Protein AF-A0A841BXX3-F1 (afdb_monomer)

Structure (mmCIF, N/CA/C/O backbone):
data_AF-A0A841BXX3-F1
#
_entry.id   AF-A0A841BXX3-F1
#
loop_
_atom_site.group_PDB
_atom_site.id
_atom_site.type_symbol
_atom_site.label_atom_id
_atom_site.label_alt_id
_atom_site.label_comp_id
_atom_site.label_asym_id
_atom_site.label_entity_id
_atom_site.label_seq_id
_atom_site.pdbx_PDB_ins_code
_atom_site.Cartn_x
_atom_site.Cartn_y
_atom_site.Cartn_z
_atom_site.occupancy
_atom_site.B_iso_or_equiv
_atom_site.auth_seq_id
_atom_site.auth_comp_id
_atom_site.auth_asym_id
_atom_site.auth_atom_id
_atom_site.pdbx_PDB_model_num
ATOM 1 N N . MET A 1 1 ? -19.697 -1.230 -2.248 1.00 66.88 1 MET A N 1
ATOM 2 C CA . MET A 1 1 ? -18.706 -0.263 -2.752 1.00 66.88 1 MET A CA 1
ATOM 3 C C . MET A 1 1 ? -19.262 1.143 -2.622 1.00 66.88 1 MET A C 1
ATOM 5 O O . MET A 1 1 ? -19.993 1.604 -3.491 1.00 66.88 1 MET A O 1
ATOM 9 N N . HIS A 1 2 ? -18.946 1.806 -1.515 1.00 84.56 2 HIS A N 1
ATOM 10 C CA . HIS A 1 2 ? -19.248 3.215 -1.287 1.00 84.56 2 HIS A CA 1
ATOM 11 C C . HIS A 1 2 ? -18.455 4.125 -2.236 1.00 84.56 2 HIS A C 1
ATOM 13 O O . HIS A 1 2 ? -17.265 3.914 -2.472 1.00 84.56 2 HIS A O 1
ATOM 19 N N . THR A 1 3 ? -19.081 5.212 -2.699 1.00 93.06 3 THR A N 1
ATOM 20 C CA . THR A 1 3 ? -18.447 6.250 -3.538 1.00 93.06 3 THR A CA 1
ATOM 21 C C . THR A 1 3 ? -17.177 6.833 -2.906 1.00 93.06 3 THR A C 1
ATOM 23 O O . THR A 1 3 ? -16.239 7.199 -3.609 1.00 93.06 3 THR A O 1
ATOM 26 N N . ILE A 1 4 ? -17.106 6.862 -1.574 1.00 93.69 4 ILE A N 1
ATOM 27 C CA . ILE A 1 4 ? -15.934 7.298 -0.805 1.00 93.69 4 ILE A CA 1
ATOM 28 C C . ILE A 1 4 ? -14.675 6.468 -1.127 1.00 93.69 4 ILE A C 1
ATOM 30 O O . ILE A 1 4 ?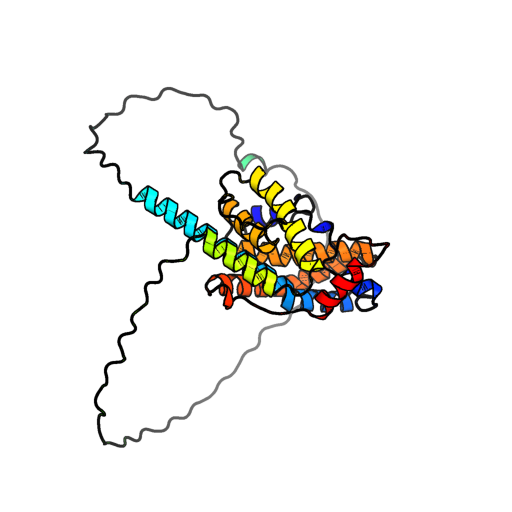 -13.595 7.041 -1.260 1.00 93.69 4 ILE A O 1
ATOM 34 N N . ALA A 1 5 ? -14.798 5.152 -1.339 1.00 93.06 5 ALA A N 1
ATOM 35 C CA . ALA A 1 5 ? -13.668 4.292 -1.713 1.00 93.06 5 ALA A CA 1
ATOM 36 C C . ALA A 1 5 ? -13.116 4.625 -3.115 1.00 93.06 5 ALA A C 1
ATOM 38 O O . ALA A 1 5 ? -11.917 4.497 -3.367 1.00 93.06 5 ALA A O 1
ATOM 39 N N . LEU A 1 6 ? -13.979 5.106 -4.020 1.00 93.69 6 LEU A N 1
ATOM 40 C CA . LEU A 1 6 ? -13.571 5.614 -5.333 1.00 93.69 6 LEU A CA 1
ATOM 41 C C . LEU A 1 6 ? -12.862 6.970 -5.201 1.00 93.69 6 LEU A C 1
ATOM 43 O O . LEU A 1 6 ? -11.814 7.166 -5.807 1.00 93.69 6 LEU A O 1
ATOM 47 N N . LEU A 1 7 ? -13.381 7.876 -4.362 1.00 93.25 7 LEU A N 1
ATOM 48 C CA . LEU A 1 7 ? -12.778 9.194 -4.120 1.00 93.25 7 LEU A CA 1
ATOM 49 C C . LEU A 1 7 ? -11.396 9.111 -3.452 1.00 93.25 7 LEU A C 1
ATOM 51 O O . LEU A 1 7 ? -10.515 9.892 -3.801 1.00 93.25 7 LEU A O 1
ATOM 55 N N . LEU A 1 8 ? -11.173 8.153 -2.545 1.00 92.81 8 LEU A N 1
ATOM 56 C CA . LEU A 1 8 ? -9.853 7.898 -1.944 1.00 92.81 8 LEU A CA 1
ATOM 57 C C . LEU A 1 8 ? -8.803 7.416 -2.963 1.00 92.81 8 LEU A C 1
ATOM 59 O O . LEU A 1 8 ? -7.607 7.603 -2.738 1.00 92.81 8 LEU A O 1
ATOM 63 N N . ASN A 1 9 ? -9.244 6.822 -4.076 1.00 91.69 9 ASN A N 1
ATOM 64 C CA . ASN A 1 9 ? -8.398 6.349 -5.175 1.00 91.69 9 ASN A CA 1
ATOM 65 C C . ASN A 1 9 ? -8.345 7.307 -6.375 1.00 91.69 9 ASN A C 1
ATOM 67 O O . ASN A 1 9 ? -7.697 7.000 -7.379 1.00 91.69 9 ASN A O 1
ATOM 71 N N . ASP A 1 10 ? -9.017 8.457 -6.301 1.00 91.12 10 ASP A N 1
ATOM 72 C CA . ASP A 1 10 ? -8.981 9.459 -7.360 1.00 91.12 10 ASP A CA 1
ATOM 73 C C . ASP A 1 10 ? -7.552 10.000 -7.525 1.00 91.12 10 ASP A C 1
ATOM 75 O O . ASP A 1 10 ? -6.880 10.332 -6.547 1.00 91.12 10 ASP A O 1
ATOM 79 N N . GLY A 1 11 ? -7.085 10.149 -8.769 1.00 85.81 11 GLY A N 1
ATOM 80 C CA . GLY A 1 11 ? -5.762 10.714 -9.066 1.00 85.81 11 GLY A CA 1
ATOM 81 C C . GLY A 1 11 ? -5.540 12.123 -8.497 1.00 85.81 11 GLY A C 1
ATOM 82 O O . GLY A 1 11 ? -4.397 12.539 -8.309 1.00 85.81 11 GLY A O 1
ATOM 83 N N . ARG A 1 12 ? -6.628 12.844 -8.198 1.00 89.06 12 ARG A N 1
ATOM 84 C CA . ARG A 1 12 ? -6.647 14.180 -7.588 1.00 89.06 12 ARG A CA 1
ATOM 85 C C . ARG A 1 12 ? -6.631 14.149 -6.058 1.00 89.06 12 ARG A C 1
ATOM 87 O O . ARG A 1 12 ? -6.412 15.195 -5.449 1.00 89.06 12 ARG A O 1
ATOM 94 N N . PHE A 1 13 ? -6.874 13.000 -5.422 1.00 89.56 13 PHE A N 1
ATOM 95 C CA . PHE A 1 13 ? -6.859 12.900 -3.966 1.00 89.56 13 PHE A CA 1
ATOM 96 C C . PHE A 1 13 ? -5.426 13.132 -3.437 1.00 89.56 13 PHE A C 1
ATOM 98 O O . PHE A 1 13 ? -4.489 12.468 -3.890 1.00 89.56 13 PHE A O 1
ATOM 105 N N . PRO A 1 14 ? -5.203 14.053 -2.477 1.00 86.25 14 PRO A N 1
ATOM 106 C CA . PRO A 1 14 ? -3.862 14.512 -2.100 1.00 86.25 14 PRO A CA 1
ATOM 107 C C . PRO A 1 14 ? -3.106 13.552 -1.153 1.00 86.25 14 PRO A C 1
ATOM 109 O O . PRO A 1 14 ? -2.437 13.983 -0.215 1.00 86.25 14 PRO A O 1
ATOM 112 N N . SER A 1 15 ? -3.163 12.241 -1.413 1.00 80.19 15 SER A N 1
ATOM 113 C CA . SER A 1 15 ? -2.396 11.203 -0.698 1.00 80.19 15 SER A CA 1
ATOM 114 C C . SER A 1 15 ? -0.900 11.205 -1.032 1.00 80.19 15 SER A C 1
ATOM 116 O O . SER A 1 15 ? -0.101 10.653 -0.281 1.00 80.19 15 SER A O 1
ATOM 118 N N . GLY A 1 16 ? -0.510 11.793 -2.167 1.00 71.75 16 GLY A N 1
ATOM 119 C CA . GLY A 1 16 ? 0.870 11.793 -2.664 1.00 71.75 16 GLY A CA 1
ATOM 120 C C . GLY A 1 16 ? 1.327 10.487 -3.329 1.00 71.75 16 GLY A C 1
ATOM 121 O O . GLY A 1 16 ? 2.459 10.433 -3.805 1.00 71.75 16 GLY A O 1
ATOM 122 N N . GLY A 1 17 ? 0.472 9.458 -3.425 1.00 74.38 17 GLY A N 1
ATOM 123 C CA . GLY A 1 17 ? 0.851 8.137 -3.958 1.00 74.38 17 GLY A CA 1
ATOM 124 C C . GLY A 1 17 ? 1.451 8.178 -5.372 1.00 74.38 17 GLY A C 1
ATOM 125 O O . GLY A 1 17 ? 2.477 7.556 -5.628 1.00 74.38 17 GLY A O 1
ATOM 126 N N . HIS A 1 18 ? 0.896 9.005 -6.265 1.00 78.94 18 HIS A N 1
ATOM 127 C CA . HIS A 1 18 ? 1.335 9.151 -7.664 1.00 78.94 18 HIS A CA 1
ATOM 128 C C . HIS A 1 18 ? 2.735 9.784 -7.859 1.00 78.94 18 HIS A C 1
ATOM 130 O O . HIS A 1 18 ? 3.234 9.861 -8.988 1.00 78.94 18 HIS A O 1
ATOM 136 N N . ALA A 1 19 ? 3.387 10.237 -6.780 1.00 80.75 19 ALA A N 1
ATOM 137 C CA . ALA A 1 19 ? 4.787 10.671 -6.797 1.00 80.75 19 ALA A CA 1
ATOM 138 C C . ALA A 1 19 ? 5.787 9.499 -6.701 1.00 80.75 19 ALA A C 1
ATOM 140 O O . ALA A 1 19 ? 6.983 9.697 -6.917 1.00 80.75 19 ALA A O 1
ATOM 141 N N . HIS A 1 20 ? 5.314 8.288 -6.395 1.00 87.31 20 HIS A N 1
ATOM 142 C CA . HIS A 1 20 ? 6.123 7.082 -6.233 1.00 87.31 20 HIS A CA 1
ATOM 143 C C . HIS A 1 20 ? 5.858 6.093 -7.376 1.00 87.31 20 HIS A C 1
ATOM 145 O O . HIS A 1 20 ? 4.718 5.903 -7.790 1.00 87.31 20 HIS A O 1
ATOM 151 N N . SER A 1 21 ? 6.911 5.447 -7.880 1.00 88.69 21 SER A N 1
ATOM 152 C CA . SER A 1 21 ? 6.805 4.330 -8.828 1.00 88.69 21 SER A CA 1
ATOM 153 C C . SER A 1 21 ? 6.604 2.992 -8.117 1.00 88.69 21 SER A C 1
ATOM 155 O O . SER A 1 21 ? 6.442 1.965 -8.775 1.00 88.69 21 SER A O 1
ATOM 157 N N . SER A 1 22 ? 6.689 2.982 -6.782 1.00 88.88 22 SER A N 1
ATOM 158 C CA . SER A 1 22 ? 6.726 1.781 -5.945 1.00 88.88 22 SER A CA 1
ATOM 159 C C . SER A 1 22 ? 7.759 0.765 -6.451 1.00 88.88 22 SER A C 1
ATOM 161 O O . SER A 1 22 ? 7.498 -0.434 -6.487 1.00 88.88 22 SER A O 1
ATOM 163 N N . GLY A 1 23 ? 8.937 1.226 -6.880 1.00 92.12 23 GLY A N 1
ATOM 164 C CA . GLY A 1 23 ? 10.011 0.411 -7.453 1.00 92.12 23 GLY A CA 1
ATOM 165 C C . GLY A 1 23 ? 9.796 -0.080 -8.894 1.00 92.12 23 GLY A C 1
ATOM 166 O O . GLY A 1 23 ? 10.580 -0.912 -9.357 1.00 92.12 23 GLY A O 1
ATOM 167 N N . LEU A 1 24 ? 8.773 0.391 -9.620 1.00 95.12 24 LEU A N 1
ATOM 168 C CA . LEU A 1 24 ? 8.628 0.103 -11.055 1.00 95.12 24 LEU A CA 1
ATOM 169 C C . LEU A 1 24 ? 9.735 0.776 -11.878 1.00 95.12 24 LEU A C 1
ATOM 171 O O . LEU A 1 24 ? 10.251 0.155 -12.802 1.00 95.12 24 LEU A O 1
ATOM 175 N N . GLU A 1 25 ? 10.162 1.991 -11.514 1.00 95.88 25 GLU A N 1
ATOM 176 C CA . GLU A 1 25 ? 11.267 2.693 -12.187 1.00 95.88 25 GLU A CA 1
ATOM 177 C C . GLU A 1 25 ? 12.567 1.866 -12.137 1.00 95.88 25 GLU A C 1
ATOM 179 O O . GLU A 1 25 ? 13.229 1.656 -13.155 1.00 95.88 25 GLU A O 1
ATOM 184 N N . ALA A 1 26 ? 12.872 1.279 -10.977 1.00 94.44 26 ALA A N 1
ATOM 185 C CA . ALA A 1 26 ? 14.017 0.388 -10.789 1.00 94.44 26 ALA A CA 1
ATOM 186 C C . ALA A 1 26 ? 13.885 -0.970 -11.513 1.00 94.44 26 ALA A C 1
ATOM 188 O O . ALA A 1 26 ? 14.890 -1.587 -11.876 1.00 94.44 26 ALA A O 1
ATOM 189 N N . ALA A 1 27 ? 12.662 -1.459 -11.740 1.00 95.44 27 ALA A N 1
ATOM 190 C CA . ALA A 1 27 ? 12.424 -2.661 -12.540 1.00 95.44 27 ALA A CA 1
ATOM 191 C C . ALA A 1 27 ? 12.576 -2.389 -14.048 1.00 95.44 27 ALA A C 1
ATOM 193 O O . ALA A 1 27 ? 13.153 -3.211 -14.761 1.00 95.44 27 ALA A O 1
ATOM 194 N N . VAL A 1 28 ? 12.125 -1.218 -14.504 1.00 95.56 28 VAL A N 1
ATOM 195 C CA . VAL A 1 28 ? 12.287 -0.712 -15.874 1.00 95.56 28 VAL A CA 1
ATOM 196 C C . VAL A 1 28 ? 13.764 -0.506 -16.215 1.00 95.56 28 VAL A C 1
ATOM 198 O O . VAL A 1 28 ? 14.250 -1.109 -17.168 1.00 95.56 28 VAL A O 1
ATOM 201 N N . ALA A 1 29 ? 14.510 0.263 -15.414 1.00 94.44 29 ALA A N 1
ATOM 202 C CA . ALA A 1 29 ? 15.923 0.549 -15.692 1.00 94.44 29 ALA A CA 1
ATOM 203 C C . ALA A 1 29 ? 16.812 -0.707 -15.661 1.00 94.44 29 ALA A C 1
ATOM 205 O O . ALA A 1 29 ? 17.796 -0.798 -16.388 1.00 94.44 29 ALA A O 1
ATOM 206 N N . ALA A 1 30 ? 16.444 -1.703 -14.850 1.00 94.50 30 ALA A N 1
ATOM 207 C CA . ALA A 1 30 ? 17.115 -2.999 -14.793 1.00 94.50 30 ALA A CA 1
ATOM 208 C C . ALA A 1 30 ? 16.708 -3.967 -15.927 1.00 94.50 30 ALA A C 1
ATOM 210 O O . ALA A 1 30 ? 17.054 -5.145 -15.860 1.00 94.50 30 ALA A O 1
ATOM 211 N N . GLY A 1 31 ? 15.921 -3.525 -16.917 1.00 95.12 31 GLY A N 1
ATOM 212 C CA . GLY A 1 31 ? 15.474 -4.353 -18.043 1.00 95.12 31 GLY A CA 1
ATOM 213 C C . GLY A 1 31 ? 14.526 -5.499 -17.664 1.00 95.12 31 GLY A C 1
ATOM 214 O O . GLY A 1 31 ? 14.343 -6.420 -18.452 1.00 95.12 31 GLY A O 1
ATOM 215 N N . ARG A 1 32 ? 13.928 -5.470 -16.462 1.00 95.06 32 ARG A N 1
ATOM 216 C CA . ARG A 1 32 ? 13.007 -6.513 -15.965 1.00 95.06 32 ARG A CA 1
ATOM 217 C C . ARG A 1 32 ? 11.550 -6.261 -16.348 1.00 95.06 32 ARG A C 1
ATOM 219 O O . ARG A 1 32 ? 10.758 -7.196 -16.344 1.00 95.06 32 ARG A O 1
ATOM 226 N N . VAL A 1 33 ? 11.193 -5.013 -16.656 1.00 96.25 33 VAL A N 1
ATOM 227 C CA . VAL A 1 33 ? 9.879 -4.631 -17.192 1.00 96.25 33 VAL A CA 1
ATOM 228 C C . VAL A 1 33 ? 10.097 -3.818 -18.461 1.00 96.25 33 VAL A C 1
ATOM 230 O O . VAL A 1 33 ? 10.470 -2.650 -18.385 1.00 96.25 33 VAL A O 1
ATOM 233 N N . THR A 1 34 ? 9.886 -4.456 -19.613 1.00 94.75 34 THR A N 1
ATOM 234 C CA . THR A 1 34 ? 10.168 -3.918 -20.960 1.00 94.75 34 THR A CA 1
ATOM 235 C C . THR A 1 34 ? 8.943 -3.852 -21.871 1.00 94.75 34 THR A C 1
ATOM 237 O O . THR A 1 34 ? 8.990 -3.211 -22.914 1.00 94.75 34 THR A O 1
ATOM 240 N N . ASP A 1 35 ? 7.852 -4.524 -21.503 1.00 94.12 35 ASP A N 1
ATOM 241 C CA . ASP A 1 35 ? 6.618 -4.609 -22.284 1.00 94.12 35 ASP A CA 1
ATOM 242 C C . ASP A 1 35 ? 5.401 -4.873 -21.375 1.00 94.12 35 ASP A C 1
ATOM 244 O O . ASP A 1 35 ? 5.514 -4.962 -20.148 1.00 94.12 35 ASP A O 1
ATOM 248 N N . LEU A 1 36 ? 4.216 -4.990 -21.984 1.00 95.12 36 LEU A N 1
ATOM 249 C CA . LEU A 1 36 ? 2.951 -5.211 -21.279 1.00 95.12 36 LEU A CA 1
ATOM 250 C C . LEU A 1 36 ? 2.874 -6.575 -20.565 1.00 95.12 36 LEU A C 1
ATOM 252 O O . LEU A 1 36 ? 2.225 -6.669 -19.528 1.00 95.12 36 LEU A O 1
ATOM 256 N N . SER A 1 37 ? 3.531 -7.615 -21.089 1.00 96.25 37 SER A N 1
ATOM 257 C CA . SER A 1 37 ? 3.575 -8.946 -20.468 1.00 96.25 37 SER A CA 1
ATOM 258 C C . SER A 1 37 ? 4.480 -8.929 -19.239 1.00 96.25 37 SER A C 1
ATOM 260 O O . SER A 1 37 ? 4.088 -9.388 -18.167 1.00 96.25 37 SER A O 1
ATOM 262 N N . ALA A 1 38 ? 5.666 -8.327 -19.347 1.00 96.56 38 ALA A N 1
ATOM 263 C CA . ALA A 1 38 ? 6.560 -8.135 -18.210 1.00 96.56 38 ALA A CA 1
ATOM 264 C C . ALA A 1 38 ? 5.916 -7.253 -17.119 1.00 96.56 38 ALA A C 1
ATOM 266 O O . ALA A 1 38 ? 6.070 -7.528 -15.927 1.00 96.56 38 ALA A O 1
ATOM 267 N N . LEU A 1 39 ? 5.130 -6.242 -17.515 1.00 96.50 39 LEU A N 1
ATOM 268 C CA . LEU A 1 39 ? 4.316 -5.451 -16.591 1.00 96.50 39 LEU A CA 1
ATOM 269 C C . LEU A 1 39 ? 3.229 -6.303 -15.916 1.00 96.50 39 LEU A C 1
ATOM 271 O O . LEU A 1 39 ? 3.096 -6.229 -14.701 1.00 96.50 39 LEU A O 1
ATOM 275 N N . GLU A 1 40 ? 2.489 -7.138 -16.652 1.00 96.88 40 GLU A N 1
ATOM 276 C CA . GLU A 1 40 ? 1.473 -8.045 -16.088 1.00 96.88 40 GLU A CA 1
ATOM 277 C C . GLU A 1 40 ? 2.075 -8.975 -15.019 1.00 96.88 40 GLU A C 1
ATOM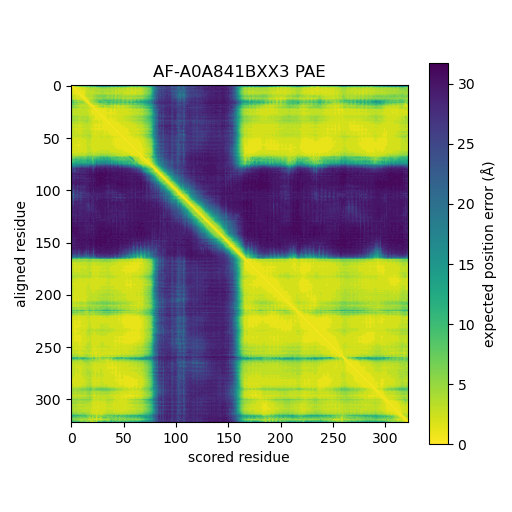 279 O O . GLU A 1 40 ? 1.568 -9.024 -13.897 1.00 96.88 40 GLU A O 1
ATOM 284 N N . HIS A 1 41 ? 3.223 -9.603 -15.297 1.00 96.81 41 HIS A N 1
ATOM 285 C CA . HIS A 1 41 ? 3.949 -10.420 -14.315 1.00 96.81 41 HIS A CA 1
ATOM 286 C C . HIS A 1 41 ? 4.404 -9.611 -13.088 1.00 96.81 41 HIS A C 1
ATOM 288 O O . HIS A 1 41 ? 4.278 -10.082 -11.955 1.00 96.81 41 HIS A O 1
ATOM 294 N N . PHE A 1 42 ? 4.903 -8.386 -13.285 1.00 96.38 42 PHE A N 1
ATOM 295 C CA . PHE A 1 42 ? 5.291 -7.501 -12.184 1.00 96.38 42 PHE A CA 1
ATOM 296 C C . PHE A 1 42 ? 4.087 -7.122 -11.308 1.00 96.38 42 PHE A C 1
ATOM 298 O O . PHE A 1 42 ? 4.182 -7.189 -10.084 1.00 96.38 42 PHE A O 1
ATOM 305 N N . LEU A 1 43 ? 2.946 -6.769 -11.908 1.00 96.56 43 LEU A N 1
ATOM 306 C CA . LEU A 1 43 ? 1.723 -6.405 -11.187 1.00 96.56 43 LEU A CA 1
ATOM 307 C C . LEU A 1 43 ? 1.147 -7.594 -10.404 1.00 96.56 43 LEU A C 1
ATOM 309 O O . LEU A 1 43 ? 0.824 -7.435 -9.229 1.00 96.56 43 LEU A O 1
ATOM 313 N N . VAL A 1 44 ? 1.097 -8.792 -10.995 1.00 97.00 44 VAL A N 1
ATOM 314 C CA . VAL A 1 44 ? 0.687 -10.023 -10.291 1.00 97.00 44 VAL A CA 1
ATOM 315 C C . VAL A 1 44 ? 1.630 -10.325 -9.122 1.00 97.00 44 VAL A C 1
ATOM 317 O O . VAL A 1 44 ? 1.168 -10.586 -8.011 1.00 97.00 44 VAL A O 1
ATOM 320 N N . GLY A 1 45 ? 2.947 -10.200 -9.322 1.00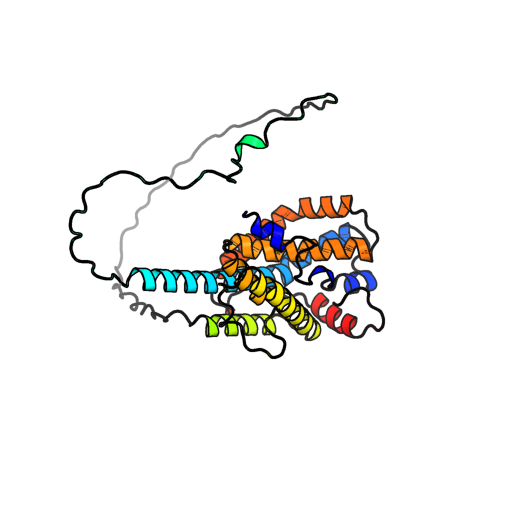 96.44 45 GLY A N 1
ATOM 321 C CA . GLY A 1 45 ? 3.933 -10.351 -8.249 1.00 96.44 45 GLY A CA 1
ATOM 322 C C . GLY A 1 45 ? 3.741 -9.346 -7.106 1.00 96.44 45 GLY A C 1
ATOM 323 O O . GLY A 1 45 ? 3.901 -9.704 -5.940 1.00 96.44 45 GLY A O 1
ATOM 324 N N . ARG A 1 46 ? 3.343 -8.102 -7.411 1.00 95.69 46 ARG A N 1
ATOM 325 C CA . ARG A 1 46 ? 3.016 -7.070 -6.409 1.00 95.69 46 ARG A CA 1
ATOM 326 C C . ARG A 1 46 ? 1.731 -7.368 -5.647 1.00 95.69 46 ARG A C 1
ATOM 328 O O . ARG A 1 46 ? 1.722 -7.198 -4.428 1.00 95.69 46 ARG A O 1
ATOM 335 N N . LEU A 1 47 ? 0.692 -7.837 -6.339 1.00 96.69 47 LEU A N 1
ATOM 336 C CA . LEU A 1 47 ? -0.572 -8.273 -5.734 1.00 96.69 47 LEU A CA 1
ATOM 337 C C . LEU A 1 47 ? -0.352 -9.435 -4.755 1.00 96.69 47 LEU A C 1
ATOM 339 O O . LEU A 1 47 ? -0.879 -9.404 -3.648 1.00 96.69 47 LEU A O 1
ATOM 343 N N . ALA A 1 48 ? 0.500 -10.399 -5.113 1.00 96.31 48 ALA A N 1
ATOM 344 C CA . ALA A 1 48 ? 0.834 -11.550 -4.271 1.00 96.31 48 ALA A CA 1
ATOM 345 C C . ALA A 1 48 ? 1.790 -11.247 -3.094 1.00 96.31 48 ALA A C 1
ATOM 347 O O . ALA A 1 48 ? 1.974 -12.104 -2.233 1.00 96.31 48 ALA A O 1
ATOM 348 N N . THR A 1 49 ? 2.422 -10.066 -3.055 1.00 96.19 49 THR A N 1
ATOM 349 C CA . THR A 1 49 ? 3.431 -9.707 -2.039 1.00 96.19 49 THR A CA 1
ATOM 350 C C . THR A 1 49 ? 3.085 -8.391 -1.339 1.00 96.19 49 THR A C 1
ATOM 352 O O . THR A 1 49 ? 2.208 -8.357 -0.478 1.00 96.19 49 THR A O 1
ATOM 355 N N . THR A 1 50 ? 3.732 -7.284 -1.711 1.00 95.06 50 THR A N 1
ATOM 356 C CA . THR A 1 50 ? 3.663 -6.010 -0.983 1.00 95.06 50 THR A CA 1
ATOM 357 C C . THR A 1 50 ? 2.251 -5.430 -0.901 1.00 95.06 50 THR A C 1
ATOM 359 O O . THR A 1 50 ? 1.931 -4.785 0.092 1.00 95.06 50 THR A O 1
ATOM 362 N N . ALA A 1 51 ? 1.398 -5.653 -1.908 1.00 96.56 51 ALA A N 1
ATOM 363 C CA . ALA A 1 51 ? 0.021 -5.158 -1.883 1.00 96.56 51 ALA A CA 1
ATOM 364 C C . ALA A 1 51 ? -0.889 -5.991 -0.964 1.00 96.56 51 ALA A C 1
ATOM 366 O O . ALA A 1 51 ? -1.727 -5.411 -0.283 1.00 96.56 51 ALA A O 1
ATOM 367 N N . LEU A 1 52 ? -0.699 -7.317 -0.884 1.00 98.19 52 LEU A N 1
ATOM 368 C CA . LEU A 1 52 ? -1.402 -8.170 0.083 1.00 98.19 52 LEU A CA 1
ATOM 369 C C . LEU A 1 52 ? -1.058 -7.763 1.521 1.00 98.19 52 LEU A C 1
ATOM 371 O O . LEU A 1 52 ? -1.959 -7.581 2.336 1.00 98.19 52 LEU A O 1
ATOM 375 N N . VAL A 1 53 ? 0.233 -7.566 1.818 1.00 98.31 53 VAL A N 1
ATOM 376 C CA . VAL A 1 53 ? 0.685 -7.103 3.141 1.00 98.31 53 VAL A CA 1
ATOM 377 C C . VAL A 1 53 ? 0.103 -5.718 3.448 1.00 98.31 53 VAL A C 1
ATOM 379 O O . VAL A 1 53 ? -0.551 -5.541 4.473 1.00 98.31 53 VAL A O 1
ATOM 382 N N . ALA A 1 54 ? 0.247 -4.745 2.542 1.00 98.19 54 ALA A N 1
ATOM 383 C CA . ALA A 1 54 ? -0.315 -3.405 2.728 1.00 98.19 54 ALA A CA 1
ATOM 384 C C . ALA A 1 54 ? -1.840 -3.425 2.947 1.00 98.19 54 ALA A C 1
ATOM 386 O O . ALA A 1 54 ? -2.348 -2.735 3.834 1.00 98.19 54 ALA A O 1
ATOM 387 N N . ALA A 1 55 ? -2.576 -4.241 2.193 1.00 98.69 55 ALA A N 1
ATOM 388 C CA . ALA A 1 55 ? -4.019 -4.374 2.343 1.00 98.69 55 ALA A CA 1
ATOM 389 C C . ALA A 1 55 ? -4.409 -5.016 3.679 1.00 98.69 55 ALA A C 1
ATOM 391 O O . ALA A 1 55 ? -5.324 -4.517 4.328 1.00 98.69 55 ALA A O 1
ATOM 392 N N . ALA A 1 56 ? -3.699 -6.055 4.129 1.00 98.75 56 ALA A N 1
ATOM 393 C CA . ALA A 1 56 ? -3.980 -6.715 5.402 1.00 98.75 56 ALA A CA 1
ATOM 394 C C . ALA A 1 56 ? -3.742 -5.781 6.601 1.00 98.75 56 ALA A C 1
ATOM 396 O O . ALA A 1 56 ? -4.598 -5.677 7.474 1.00 98.75 56 ALA A O 1
ATOM 397 N N . PHE A 1 57 ? -2.649 -5.011 6.607 1.00 98.75 57 PHE A N 1
ATOM 398 C CA . PHE A 1 57 ? -2.402 -4.008 7.653 1.00 98.75 57 PHE A CA 1
ATOM 399 C C . PHE A 1 57 ? -3.383 -2.826 7.593 1.00 98.75 57 PHE A C 1
ATOM 401 O O . PHE A 1 57 ? -3.772 -2.299 8.637 1.00 98.75 57 PHE A O 1
ATOM 408 N N . THR A 1 58 ? -3.838 -2.440 6.393 1.00 98.88 58 THR A N 1
ATOM 409 C CA . THR A 1 58 ? -4.928 -1.460 6.222 1.00 98.88 58 THR A CA 1
ATOM 410 C C . THR A 1 58 ? -6.227 -1.983 6.838 1.00 98.88 58 THR A C 1
ATOM 412 O O . THR A 1 58 ? -6.873 -1.267 7.600 1.00 98.88 58 THR A O 1
ATOM 415 N N . ALA A 1 59 ? -6.590 -3.233 6.542 1.00 98.75 59 ALA A N 1
ATOM 416 C CA . ALA A 1 59 ? -7.813 -3.874 7.007 1.00 98.75 59 ALA A CA 1
ATOM 417 C C . ALA A 1 59 ? -7.808 -4.125 8.525 1.00 98.75 59 ALA A C 1
ATOM 419 O O . ALA A 1 59 ? -8.776 -3.781 9.195 1.00 98.75 59 ALA A O 1
ATOM 420 N N . ALA A 1 60 ? -6.705 -4.629 9.088 1.00 98.56 60 ALA A N 1
ATOM 421 C CA . ALA A 1 60 ? -6.543 -4.819 10.532 1.00 98.56 60 ALA A CA 1
ATOM 422 C C . ALA A 1 60 ? -6.613 -3.485 11.296 1.00 98.56 60 ALA A C 1
ATOM 424 O O . ALA A 1 60 ? -7.332 -3.363 12.286 1.00 98.56 60 ALA A O 1
ATOM 425 N N . THR A 1 61 ? -5.940 -2.447 10.784 1.00 98.56 61 THR A N 1
ATOM 426 C CA . THR A 1 61 ? -6.025 -1.090 11.348 1.00 98.56 61 THR A CA 1
ATOM 427 C C . THR A 1 61 ? -7.454 -0.548 11.287 1.00 98.56 61 THR A C 1
ATOM 429 O O . THR A 1 61 ? -7.944 0.014 12.265 1.00 98.56 61 THR A O 1
ATOM 432 N N . HIS A 1 62 ? -8.134 -0.721 10.151 1.00 98.31 62 HIS A N 1
ATOM 433 C CA . HIS A 1 62 ? -9.527 -0.319 9.981 1.00 98.31 62 HIS A CA 1
ATOM 434 C C . HIS A 1 62 ? -10.438 -1.017 11.000 1.00 98.31 62 HIS A C 1
ATOM 436 O O . HIS A 1 62 ? -11.177 -0.345 11.719 1.00 98.31 62 HIS A O 1
ATOM 442 N N . ALA A 1 63 ? -10.350 -2.347 11.100 1.00 97.50 63 ALA A N 1
ATOM 443 C CA . ALA A 1 63 ? -11.170 -3.160 11.992 1.00 97.50 63 ALA A CA 1
ATOM 444 C C . ALA A 1 63 ? -10.966 -2.783 13.469 1.00 97.50 63 ALA A C 1
ATOM 446 O O . ALA A 1 63 ? -11.947 -2.592 14.187 1.00 97.50 63 ALA A O 1
ATOM 447 N N . ALA A 1 64 ? -9.717 -2.583 13.907 1.00 96.25 64 ALA A N 1
ATOM 448 C CA . ALA A 1 64 ? -9.407 -2.143 15.268 1.00 96.25 64 ALA A CA 1
ATOM 449 C C . ALA A 1 64 ? -10.031 -0.771 15.595 1.00 96.25 64 ALA A C 1
ATOM 451 O O . ALA A 1 64 ? -10.644 -0.593 16.650 1.00 96.25 64 ALA A O 1
ATOM 452 N N . VAL A 1 65 ? -9.925 0.196 14.675 1.00 96.19 65 VAL A N 1
ATOM 453 C CA . VAL A 1 65 ? -10.503 1.540 14.847 1.00 96.19 65 VAL A CA 1
ATOM 454 C C . VAL A 1 65 ? -12.036 1.493 14.846 1.00 96.19 65 VAL A C 1
ATOM 456 O O . VAL A 1 65 ? -12.666 2.131 15.690 1.00 96.19 65 VAL A O 1
ATOM 459 N N . ALA A 1 66 ? -12.644 0.724 13.938 1.00 93.94 66 ALA A N 1
ATOM 460 C CA . ALA A 1 66 ? -14.094 0.563 13.853 1.00 93.94 66 ALA A CA 1
ATOM 461 C C . ALA A 1 66 ? -14.673 -0.110 15.112 1.00 93.94 66 ALA A C 1
ATOM 463 O O . ALA A 1 66 ? -15.670 0.366 15.657 1.00 93.94 66 ALA A O 1
ATOM 464 N N . ALA A 1 67 ? -14.014 -1.156 15.624 1.00 92.00 67 ALA A N 1
ATOM 465 C CA . ALA A 1 67 ? -14.401 -1.831 16.862 1.00 92.00 67 ALA A CA 1
ATOM 466 C C . ALA A 1 67 ? -14.344 -0.887 18.076 1.00 92.00 67 ALA A C 1
ATOM 468 O O . ALA A 1 67 ? -15.285 -0.850 18.868 1.00 92.00 67 ALA A O 1
ATOM 469 N N . ALA A 1 68 ? -13.291 -0.070 18.191 1.00 90.25 68 ALA A N 1
ATOM 470 C CA . ALA A 1 68 ? -13.162 0.915 19.264 1.00 90.25 68 ALA A CA 1
ATOM 471 C C . ALA A 1 68 ? -14.259 1.997 19.213 1.00 90.25 68 ALA A C 1
ATOM 473 O O . ALA A 1 68 ? -14.850 2.324 20.243 1.00 90.25 68 ALA A O 1
ATOM 474 N N . THR A 1 69 ? -14.589 2.518 18.024 1.00 87.88 69 THR A N 1
ATOM 475 C CA . THR A 1 69 ? -15.704 3.468 17.858 1.00 87.88 69 THR A CA 1
ATOM 476 C C . THR A 1 69 ? -17.058 2.825 18.165 1.00 87.88 69 THR A C 1
ATOM 478 O O . THR A 1 69 ? -17.883 3.451 18.830 1.00 87.88 69 THR A O 1
ATOM 481 N N . GLY A 1 70 ? -17.281 1.573 17.753 1.00 82.94 70 GLY A N 1
ATOM 482 C CA . GLY A 1 70 ? -18.493 0.821 18.092 1.00 82.94 70 GLY A CA 1
ATOM 483 C C . GLY A 1 70 ? -18.650 0.601 19.600 1.00 82.94 70 GLY A C 1
ATOM 484 O O . GLY A 1 70 ? -19.728 0.835 20.144 1.00 82.94 70 GLY A O 1
ATOM 485 N N . ALA A 1 71 ? -17.569 0.233 20.292 1.00 77.12 71 ALA A N 1
ATOM 486 C CA . ALA A 1 71 ? -17.557 0.067 21.745 1.00 77.12 71 ALA A CA 1
ATOM 487 C C . ALA A 1 71 ? -17.831 1.389 22.487 1.00 77.12 71 ALA A C 1
ATOM 489 O O . ALA A 1 71 ? -18.630 1.411 23.422 1.00 77.12 71 ALA A O 1
ATOM 490 N N . ALA A 1 72 ? -17.235 2.501 22.041 1.00 76.31 72 ALA A N 1
ATOM 491 C CA . ALA A 1 72 ? -17.487 3.824 22.612 1.00 76.31 72 ALA A CA 1
ATOM 492 C C . ALA A 1 72 ? -18.950 4.273 22.427 1.00 76.31 72 ALA A C 1
ATOM 494 O O . ALA A 1 72 ? -19.560 4.792 23.362 1.00 76.31 72 ALA A O 1
ATOM 495 N N . ALA A 1 73 ? -19.539 4.026 21.251 1.00 75.75 73 ALA A N 1
ATOM 496 C CA . ALA A 1 73 ? -20.949 4.314 20.989 1.00 75.75 73 ALA A CA 1
ATOM 497 C C . ALA A 1 73 ? -21.894 3.432 21.829 1.00 75.75 73 ALA A C 1
ATOM 499 O O . ALA A 1 73 ? -22.898 3.924 22.341 1.00 75.75 73 ALA A O 1
ATOM 500 N N . ALA A 1 74 ? -21.561 2.150 22.015 1.00 68.50 74 ALA A N 1
ATOM 501 C CA . ALA A 1 74 ? -22.331 1.240 22.861 1.00 68.50 74 ALA A CA 1
ATOM 502 C C . ALA A 1 74 ? -22.290 1.649 24.344 1.00 68.50 74 ALA A C 1
ATOM 504 O O . ALA A 1 74 ? -23.331 1.646 24.995 1.00 68.50 74 ALA A O 1
ATOM 505 N N . ALA A 1 75 ? -21.125 2.060 24.858 1.00 68.00 75 ALA A N 1
ATOM 506 C CA . ALA A 1 75 ? -20.988 2.580 26.219 1.00 68.00 75 ALA A CA 1
ATOM 507 C C . ALA A 1 75 ? -21.814 3.865 26.421 1.00 68.00 75 ALA A C 1
ATOM 509 O O . ALA A 1 75 ? -22.602 3.945 27.359 1.00 68.00 75 ALA A O 1
ATOM 510 N N . ALA A 1 76 ? -21.731 4.822 25.489 1.00 67.50 76 ALA A N 1
ATOM 511 C CA . ALA A 1 76 ? -22.537 6.046 25.531 1.00 67.50 76 ALA A CA 1
ATOM 512 C C . ALA A 1 76 ? -24.057 5.787 25.420 1.00 67.50 76 ALA A C 1
ATOM 514 O O . ALA A 1 76 ? -24.856 6.577 25.913 1.00 67.50 76 ALA A O 1
ATOM 515 N N . GLY A 1 77 ? -24.470 4.680 24.791 1.00 55.66 77 GLY A N 1
ATOM 516 C CA . GLY A 1 77 ? -25.867 4.236 24.743 1.00 55.66 77 GLY A CA 1
ATOM 517 C C . GLY A 1 77 ? -26.354 3.503 26.002 1.00 55.66 77 GLY A C 1
ATOM 518 O O . GLY A 1 77 ? -27.564 3.366 26.182 1.00 55.66 77 GLY A O 1
ATOM 519 N N . GLN A 1 78 ? -25.439 3.037 26.861 1.00 54.75 78 GLN A N 1
ATOM 520 C CA . GLN A 1 78 ? -25.736 2.390 28.148 1.00 54.75 78 GLN A CA 1
ATOM 521 C C . GLN A 1 78 ? -25.833 3.382 29.315 1.00 54.75 78 GLN A C 1
ATOM 523 O O . GLN A 1 78 ? -26.391 3.029 30.355 1.00 54.75 78 GLN A O 1
ATOM 528 N N . ASP A 1 79 ? -25.388 4.630 29.127 1.00 47.12 79 ASP A N 1
ATOM 529 C CA . ASP A 1 79 ? -25.715 5.764 29.999 1.00 47.12 79 ASP A CA 1
ATOM 530 C C . ASP A 1 79 ? -27.197 6.149 29.833 1.00 47.12 79 ASP A C 1
ATOM 532 O O . ASP A 1 79 ? -27.573 7.210 29.327 1.00 47.12 79 ASP A O 1
ATOM 536 N N . HIS A 1 80 ? -28.073 5.248 30.277 1.00 46.25 80 HIS A N 1
ATOM 537 C CA . HIS A 1 80 ? -29.497 5.491 30.414 1.00 46.25 80 HIS A CA 1
ATOM 538 C C . HIS A 1 80 ? -29.723 6.547 31.501 1.00 46.25 80 HIS A C 1
ATOM 540 O O . HIS A 1 80 ? -29.946 6.237 32.673 1.00 46.25 80 HIS A O 1
ATOM 546 N N . VAL A 1 81 ? -29.714 7.816 31.093 1.00 44.72 81 VAL A N 1
ATOM 547 C CA . VAL A 1 81 ? -30.405 8.880 31.820 1.00 44.72 81 VAL A CA 1
ATOM 548 C C . VAL A 1 81 ? -31.845 8.428 32.050 1.00 44.72 81 VAL A C 1
ATOM 550 O O . VAL A 1 81 ? -32.652 8.367 31.123 1.00 44.72 81 VAL A O 1
ATOM 553 N N . ASN A 1 82 ? -32.144 8.070 33.300 1.00 34.97 82 ASN A N 1
ATOM 554 C CA . ASN A 1 82 ? -33.476 7.689 33.744 1.00 34.97 82 ASN A CA 1
ATOM 555 C C . ASN A 1 82 ? -34.377 8.930 33.745 1.00 34.97 82 ASN A C 1
ATOM 557 O O . ASN A 1 82 ? -34.608 9.555 34.782 1.00 34.97 82 ASN A O 1
ATOM 561 N N . PHE A 1 83 ? -34.863 9.301 32.563 1.00 43.47 83 PHE A N 1
ATOM 562 C CA . PHE A 1 83 ? -36.046 10.131 32.441 1.00 43.47 83 PHE A CA 1
ATOM 563 C C . PHE A 1 83 ? -37.217 9.310 32.980 1.00 43.47 83 PHE A C 1
ATOM 565 O O . PHE A 1 83 ? -37.694 8.386 32.320 1.00 43.47 83 PHE A O 1
ATOM 572 N N . GLY A 1 84 ? -37.644 9.639 34.203 1.00 38.12 84 GLY A N 1
ATOM 573 C CA . GLY A 1 84 ? -38.919 9.169 34.741 1.00 38.12 84 GLY A CA 1
ATOM 574 C C . GLY A 1 84 ? -40.068 9.508 33.787 1.00 38.12 84 GLY A C 1
ATOM 575 O O . GLY A 1 84 ? -39.909 10.368 32.919 1.00 38.12 84 GLY A O 1
ATOM 576 N N . GLU A 1 85 ? -41.192 8.800 33.936 1.00 31.98 85 GLU A N 1
ATOM 577 C CA . GLU A 1 85 ? -42.323 8.821 32.996 1.00 31.98 85 GLU A CA 1
ATOM 578 C C . GLU A 1 85 ? -42.622 10.224 32.431 1.00 31.98 85 GLU A C 1
ATOM 580 O O . GLU A 1 85 ? -42.759 11.177 33.203 1.00 31.98 85 GLU A O 1
ATOM 585 N N . PRO A 1 86 ? -42.728 10.375 31.097 1.00 36.44 86 PRO A N 1
ATOM 586 C CA . PRO A 1 86 ? -42.978 11.674 30.499 1.00 36.44 86 PRO A CA 1
ATOM 587 C C . PRO A 1 86 ? -44.404 12.136 30.808 1.00 36.44 86 PRO A C 1
ATOM 589 O O . PRO A 1 86 ? -45.374 11.471 30.437 1.00 36.44 86 PRO A O 1
ATOM 592 N N . ASP A 1 87 ? -44.529 13.319 31.413 1.00 34.19 87 ASP A N 1
ATOM 593 C CA . ASP A 1 87 ? -45.805 14.031 31.472 1.00 34.19 87 ASP A CA 1
ATOM 594 C C . ASP A 1 87 ? -46.355 14.228 30.050 1.00 34.19 87 ASP A C 1
ATOM 596 O O . ASP A 1 87 ? -45.657 14.670 29.130 1.00 34.19 87 ASP A O 1
ATOM 600 N N . VAL A 1 88 ? -47.630 13.883 29.867 1.00 31.89 88 VAL A N 1
ATOM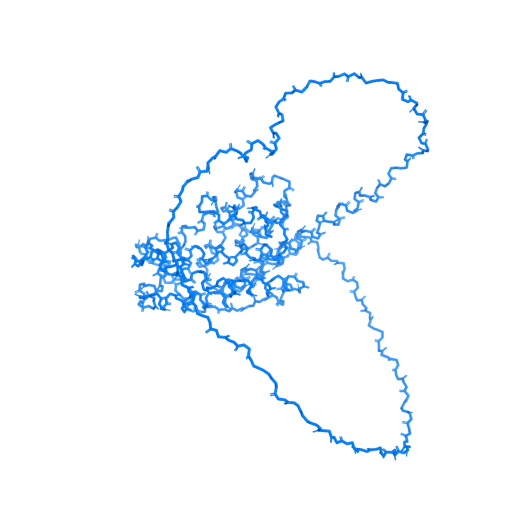 601 C CA . VAL A 1 88 ? -48.295 13.882 28.560 1.00 31.89 88 VAL A CA 1
ATOM 602 C C . VAL A 1 88 ? -48.528 15.319 28.087 1.00 31.89 88 VAL A C 1
ATOM 604 O O . VAL A 1 88 ? -49.540 15.941 28.411 1.00 31.89 88 VAL A O 1
ATOM 607 N N . ILE A 1 89 ? -47.616 15.842 27.265 1.00 34.12 89 ILE A N 1
ATOM 608 C CA . ILE A 1 89 ? -47.829 17.107 26.553 1.00 34.12 89 ILE A CA 1
ATOM 609 C C . ILE A 1 89 ? -48.753 16.851 25.357 1.00 34.12 89 ILE A C 1
ATOM 611 O O . ILE A 1 89 ? -48.361 16.288 24.334 1.00 34.12 89 ILE A O 1
ATOM 615 N N . THR A 1 90 ? -50.005 17.282 25.492 1.00 33.47 90 THR A N 1
ATOM 616 C CA . THR A 1 90 ? -51.000 17.280 24.415 1.00 33.47 90 THR A CA 1
ATOM 617 C C . THR A 1 90 ? -50.613 18.252 23.301 1.00 33.47 90 THR A C 1
ATOM 619 O O . THR A 1 90 ? -50.277 19.404 23.571 1.00 33.47 90 THR A O 1
ATOM 622 N N . ALA A 1 91 ? -50.716 17.811 22.047 1.00 36.91 91 ALA A N 1
ATOM 623 C CA . ALA A 1 91 ? -50.388 18.625 20.880 1.00 36.91 91 ALA A CA 1
ATOM 624 C C . ALA A 1 91 ? -51.314 19.846 20.714 1.00 36.91 91 ALA A C 1
ATOM 626 O O . ALA A 1 91 ? -52.537 19.709 20.774 1.00 36.91 91 ALA A O 1
ATOM 627 N N . GLN A 1 92 ? -50.733 21.008 20.391 1.00 32.38 92 GLN A N 1
ATOM 628 C CA . GLN A 1 92 ? -51.442 22.139 19.784 1.00 32.38 92 GLN A CA 1
ATOM 629 C C . GLN A 1 92 ? -50.592 22.804 18.686 1.00 32.38 92 GLN A C 1
ATOM 631 O O . GLN A 1 92 ? -49.604 23.461 18.987 1.00 32.38 92 GLN A O 1
ATOM 636 N N . ASP A 1 93 ? -51.052 22.601 17.447 1.00 33.44 93 ASP A N 1
ATOM 637 C CA . ASP A 1 93 ? -50.893 23.347 16.180 1.00 33.44 93 ASP A CA 1
ATOM 638 C C . ASP A 1 93 ? -49.512 23.841 15.653 1.00 33.44 93 ASP A C 1
ATOM 640 O O . ASP A 1 93 ? -48.656 24.297 16.411 1.00 33.44 93 ASP A O 1
ATOM 644 N N . PRO A 1 94 ? -49.269 23.788 14.320 1.00 41.78 94 PRO A N 1
ATOM 645 C CA . PRO A 1 94 ? -47.945 24.004 13.734 1.00 41.78 94 PRO A CA 1
ATOM 646 C C . PRO A 1 94 ? -47.670 25.458 13.305 1.00 41.78 94 PRO A C 1
ATOM 648 O O . PRO A 1 94 ? -48.423 26.064 12.542 1.00 41.78 94 PRO A O 1
ATOM 651 N N . GLY A 1 95 ? -46.509 25.988 13.704 1.00 29.81 95 GLY A N 1
ATOM 652 C CA . GLY A 1 95 ? -45.938 27.231 13.170 1.00 29.81 95 GLY A CA 1
ATOM 653 C C . GLY A 1 95 ? -44.963 26.962 12.018 1.00 29.81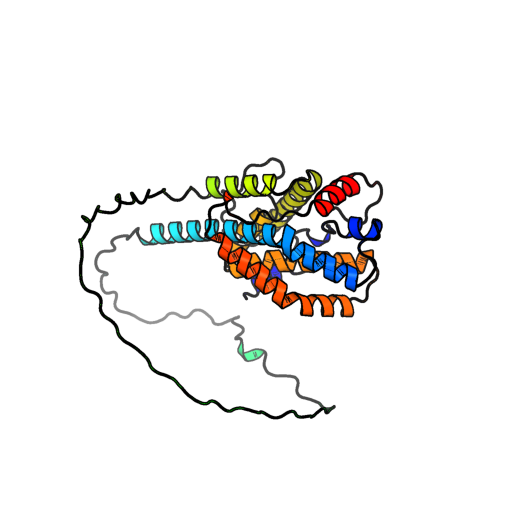 95 GLY A C 1
ATOM 654 O O . GLY A 1 95 ? -44.022 26.187 12.171 1.00 29.81 95 GLY A O 1
ATOM 655 N N . ALA A 1 96 ? -45.185 27.597 10.865 1.00 33.03 96 ALA A N 1
ATOM 656 C CA . ALA A 1 96 ? -44.418 27.363 9.640 1.00 33.03 96 ALA A CA 1
ATOM 657 C C . ALA A 1 96 ? -42.976 27.912 9.673 1.00 33.03 96 ALA A C 1
ATOM 659 O O . ALA A 1 96 ? -42.720 28.988 10.210 1.00 33.03 96 ALA A O 1
ATOM 660 N N . PHE A 1 97 ? -42.071 27.224 8.968 1.00 31.59 97 PHE A N 1
ATOM 661 C CA . PHE A 1 97 ? -40.781 27.746 8.499 1.00 31.59 97 PHE A CA 1
ATOM 662 C C . PHE A 1 97 ? -40.613 27.427 6.997 1.00 31.59 97 PHE A C 1
ATOM 664 O O . PHE A 1 97 ? -41.225 26.471 6.519 1.00 31.59 97 PHE A O 1
ATOM 671 N N . PRO A 1 98 ? -39.883 28.257 6.227 1.00 34.81 98 PRO A N 1
ATOM 672 C CA . PRO A 1 98 ? -40.073 28.349 4.777 1.00 34.81 98 PRO A CA 1
ATOM 673 C C . PRO A 1 98 ? -39.383 27.245 3.963 1.00 34.81 98 PRO A C 1
ATOM 675 O O . PRO A 1 98 ? -38.228 26.902 4.203 1.00 34.81 98 PRO A O 1
ATOM 678 N N . GLU A 1 99 ? -40.072 26.779 2.918 1.00 42.69 99 GLU A N 1
ATOM 679 C CA . GLU A 1 99 ? -39.474 26.005 1.828 1.00 42.69 99 GLU A CA 1
ATOM 680 C C . GLU A 1 99 ? -38.655 26.916 0.899 1.00 42.69 99 GLU A C 1
ATOM 682 O O . GLU A 1 99 ? -39.208 27.677 0.103 1.00 42.69 99 GLU A O 1
ATOM 687 N N . SER A 1 100 ? -37.330 26.791 0.942 1.00 38.00 100 SER A N 1
ATOM 688 C CA . SER A 1 100 ? -36.452 27.143 -0.178 1.00 38.00 100 SER A CA 1
ATOM 689 C C . SER A 1 100 ? -35.163 26.321 -0.109 1.00 38.00 100 SER A C 1
ATOM 691 O O . SER A 1 100 ? -34.590 26.169 0.967 1.00 38.00 100 SER A O 1
ATOM 693 N N . ASP A 1 101 ? -34.713 25.830 -1.265 1.00 37.94 101 ASP A N 1
ATOM 694 C CA . ASP A 1 101 ? -33.430 25.143 -1.503 1.00 37.94 101 ASP A CA 1
ATOM 695 C C . ASP A 1 101 ? -33.278 23.682 -1.025 1.00 37.94 101 ASP A C 1
ATOM 697 O O . ASP A 1 101 ? -32.197 23.242 -0.631 1.00 37.94 101 ASP A O 1
ATOM 701 N N . VAL A 1 102 ? -34.322 22.863 -1.215 1.00 38.66 102 VAL A N 1
ATOM 702 C CA . VAL A 1 102 ? -34.168 21.399 -1.369 1.00 38.66 102 VAL A CA 1
ATOM 703 C C . VAL A 1 102 ? -34.382 21.002 -2.833 1.00 38.66 102 VAL A C 1
ATOM 705 O O . VAL A 1 102 ? -35.508 20.798 -3.288 1.00 38.66 102 VAL A O 1
ATOM 708 N N . ILE A 1 103 ? -33.289 20.858 -3.589 1.00 36.38 103 ILE A N 1
ATOM 709 C CA . ILE A 1 103 ? -33.339 20.301 -4.950 1.00 36.38 103 ILE A CA 1
ATOM 710 C C . ILE A 1 103 ? -33.618 18.796 -4.848 1.00 36.38 103 ILE A C 1
ATOM 712 O O . ILE A 1 103 ? -32.761 18.016 -4.436 1.00 36.38 103 ILE A O 1
ATOM 716 N N . SER A 1 104 ? -34.828 18.383 -5.227 1.00 36.09 104 SER A N 1
ATOM 717 C CA . SER A 1 104 ? -35.238 16.977 -5.164 1.00 36.09 104 SER A CA 1
ATOM 718 C C . SER A 1 104 ? -34.580 16.117 -6.263 1.00 36.09 104 SER A C 1
ATOM 720 O O . SER A 1 104 ? -34.509 16.560 -7.414 1.00 36.09 104 SER A O 1
ATOM 722 N N . PRO A 1 105 ? -34.184 14.853 -5.981 1.00 34.12 105 PRO A N 1
ATOM 723 C CA . PRO A 1 105 ? -33.462 13.991 -6.934 1.00 34.12 105 PRO A CA 1
ATOM 724 C C . PRO A 1 105 ? -34.184 13.678 -8.258 1.00 34.12 105 PRO A C 1
ATOM 726 O O . PRO A 1 105 ? -33.557 13.212 -9.206 1.00 34.12 105 PRO A O 1
ATOM 729 N N . ALA A 1 106 ? -35.494 13.929 -8.347 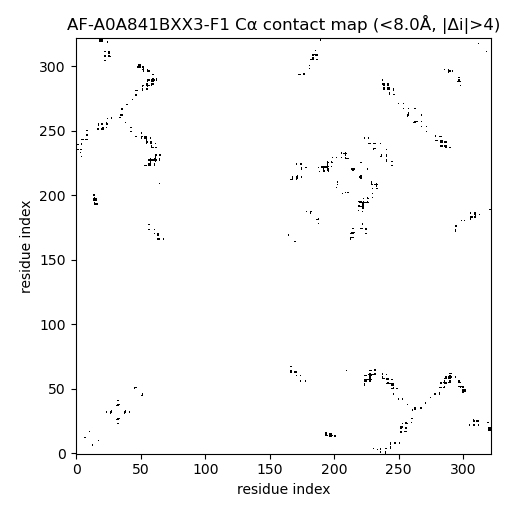1.00 37.50 106 ALA A N 1
ATOM 730 C CA . ALA A 1 106 ? -36.301 13.658 -9.538 1.00 37.50 106 ALA A CA 1
ATOM 731 C C . ALA A 1 106 ? -36.044 14.624 -10.718 1.00 37.50 106 ALA A C 1
ATOM 733 O O . ALA A 1 106 ? -36.429 14.319 -11.844 1.00 37.50 106 ALA A O 1
ATOM 734 N N . ALA A 1 107 ? -35.388 15.769 -10.495 1.00 36.97 107 ALA A N 1
ATOM 735 C CA . ALA A 1 107 ? -35.231 16.817 -11.513 1.00 36.97 107 ALA A CA 1
ATOM 736 C C . ALA A 1 107 ? -34.156 16.538 -12.590 1.00 36.97 107 ALA A C 1
ATOM 738 O O . ALA A 1 107 ? -34.076 17.270 -13.573 1.00 36.97 107 ALA A O 1
ATOM 739 N N . ILE A 1 108 ? -33.324 15.500 -12.430 1.00 37.72 108 ILE A N 1
ATOM 740 C CA . ILE A 1 108 ? -32.166 15.241 -13.313 1.00 37.72 108 ILE A CA 1
ATOM 741 C C . ILE A 1 108 ? -32.515 14.331 -14.512 1.00 37.72 108 ILE A C 1
ATOM 743 O O . ILE A 1 108 ? -31.793 14.314 -15.506 1.00 37.72 108 ILE A O 1
ATOM 747 N N . LEU A 1 109 ? -33.644 13.610 -14.482 1.00 37.44 109 LEU A N 1
ATOM 748 C CA . LEU A 1 109 ? -34.008 12.617 -15.509 1.00 37.44 109 LEU A CA 1
ATOM 749 C C . LEU A 1 109 ? -34.998 13.125 -16.570 1.00 37.44 109 LEU A C 1
ATOM 751 O O . LEU A 1 109 ? -35.906 12.410 -16.988 1.00 37.44 109 LEU A O 1
ATOM 755 N N . SER A 1 110 ? -34.786 14.343 -17.073 1.00 35.38 110 SER A N 1
ATOM 756 C CA . SER A 1 110 ? -35.348 14.738 -18.369 1.00 35.38 110 SER A CA 1
ATOM 757 C C . SER A 1 110 ? -34.434 15.715 -19.104 1.00 35.38 110 SER A C 1
ATOM 759 O O . SER A 1 110 ? -34.370 16.882 -18.740 1.00 35.38 110 SER A O 1
ATOM 761 N N . HIS A 1 111 ? -33.721 15.214 -20.119 1.00 31.00 111 HIS A N 1
ATOM 762 C CA . HIS A 1 111 ? -33.392 15.842 -21.415 1.00 31.00 111 HIS A CA 1
ATOM 763 C C . HIS A 1 111 ? -32.310 14.995 -22.113 1.00 31.00 111 HIS A C 1
ATOM 765 O O . HIS A 1 111 ? -31.250 14.767 -21.539 1.00 31.00 111 HIS A O 1
ATOM 771 N N . GLY A 1 112 ? -32.558 14.551 -23.353 1.00 28.81 112 GLY A N 1
ATOM 772 C CA . GLY A 1 112 ? -31.551 13.851 -24.172 1.00 28.81 112 GLY A CA 1
ATOM 773 C C . GLY A 1 112 ? -32.015 12.529 -24.789 1.00 28.81 112 GLY A C 1
ATOM 774 O O . GLY A 1 112 ? -31.477 11.476 -24.463 1.00 28.81 112 GLY A O 1
ATOM 775 N N . ALA A 1 113 ? -32.995 12.577 -25.694 1.00 29.47 113 ALA A N 1
ATOM 776 C CA . ALA A 1 113 ? -33.342 11.446 -26.556 1.00 29.47 113 ALA A CA 1
ATOM 777 C C . ALA A 1 113 ? -32.786 11.655 -27.979 1.00 29.47 113 ALA A C 1
ATOM 779 O O . ALA A 1 113 ? -32.928 12.746 -28.530 1.00 29.47 113 ALA A O 1
ATOM 780 N N . GLY A 1 114 ? -32.230 10.590 -28.573 1.00 27.12 114 GLY A N 1
ATOM 781 C CA . GLY A 1 114 ? -31.807 10.511 -29.982 1.00 27.12 114 GLY A CA 1
ATOM 782 C C . GLY A 1 114 ? -30.284 10.433 -30.200 1.00 27.12 114 GLY A C 1
ATOM 783 O O . GLY A 1 114 ? -29.536 11.068 -29.466 1.00 27.12 114 GLY A O 1
ATOM 784 N N . THR A 1 115 ? -29.749 9.683 -31.174 1.00 31.41 115 THR A N 1
ATOM 785 C CA . THR A 1 115 ? -30.353 8.708 -32.120 1.00 31.41 115 THR A CA 1
ATOM 786 C C . THR A 1 115 ? -29.280 7.753 -32.683 1.00 31.41 115 THR A C 1
ATOM 788 O O . THR A 1 115 ? -28.211 8.222 -33.056 1.00 31.41 115 THR A O 1
ATOM 791 N N . ASP A 1 116 ? -29.650 6.473 -32.826 1.00 27.88 116 ASP A N 1
ATOM 792 C CA . ASP A 1 116 ? -29.272 5.466 -33.848 1.00 27.88 116 ASP A CA 1
ATOM 793 C C . ASP A 1 116 ? -27.832 4.970 -34.147 1.00 27.88 116 ASP A C 1
ATOM 795 O O . ASP A 1 116 ? -26.867 5.720 -34.230 1.00 27.88 116 ASP A O 1
ATOM 799 N N . ALA A 1 117 ? -27.813 3.664 -34.502 1.00 27.20 117 ALA A N 1
ATOM 800 C CA . ALA A 1 117 ? -26.834 2.889 -35.298 1.00 27.20 117 ALA A CA 1
ATOM 801 C C . ALA A 1 117 ? -25.427 2.631 -34.691 1.00 27.20 117 ALA A C 1
ATOM 803 O O . ALA A 1 117 ? -24.836 3.508 -34.082 1.00 27.20 117 ALA A O 1
ATOM 804 N N . SER A 1 118 ? -24.741 1.485 -34.859 1.00 26.25 118 SER A N 1
ATOM 805 C CA . SER A 1 118 ? -25.016 0.143 -35.438 1.00 26.25 118 SER A CA 1
ATOM 806 C C . SER A 1 118 ? -23.795 -0.773 -35.140 1.00 26.25 118 SER A C 1
ATOM 808 O O . SER A 1 118 ? -22.713 -0.240 -34.916 1.00 26.25 118 SER A O 1
ATOM 810 N N . ALA A 1 119 ? -23.805 -2.117 -35.166 1.00 28.02 119 ALA A N 1
ATOM 811 C CA . ALA A 1 119 ? -24.848 -3.156 -35.257 1.00 28.02 119 ALA A CA 1
ATOM 812 C C . ALA A 1 119 ? -24.243 -4.539 -34.844 1.00 28.02 119 ALA A C 1
ATOM 814 O O . ALA A 1 119 ? -23.083 -4.605 -34.453 1.00 28.02 119 ALA A O 1
ATOM 815 N N . ASP A 1 120 ? -25.040 -5.616 -34.931 1.00 28.23 120 ASP A N 1
ATOM 816 C CA . ASP A 1 120 ? -24.699 -7.057 -35.023 1.00 28.23 120 ASP A CA 1
ATOM 817 C C . ASP A 1 120 ? -23.381 -7.633 -34.445 1.00 28.23 120 ASP A C 1
ATOM 819 O O . ASP A 1 120 ? -22.298 -7.445 -34.991 1.00 28.23 120 ASP A O 1
ATOM 823 N N . LEU A 1 121 ? -23.532 -8.616 -33.540 1.00 28.84 121 LEU A N 1
ATOM 824 C CA . LEU A 1 121 ? -23.133 -9.998 -33.868 1.00 28.84 121 LEU A CA 1
ATOM 825 C C . LEU A 1 121 ? -23.939 -11.042 -33.059 1.00 28.84 121 LEU A C 1
ATOM 827 O O . LEU A 1 121 ? -23.992 -10.996 -31.831 1.00 28.84 121 LEU A O 1
ATOM 831 N N . ARG A 1 122 ? -24.537 -12.026 -33.747 1.00 27.14 122 ARG A N 1
ATOM 832 C CA . ARG A 1 122 ? -25.189 -13.217 -33.161 1.00 27.14 122 ARG A CA 1
ATOM 833 C C . ARG A 1 122 ? -24.475 -14.497 -33.612 1.00 27.14 122 ARG A C 1
ATOM 835 O O . ARG A 1 122 ? -24.421 -14.741 -34.810 1.00 27.14 122 ARG A O 1
ATOM 842 N N . ALA A 1 123 ? -24.057 -15.344 -32.667 1.00 29.56 123 ALA A N 1
ATOM 843 C CA . ALA A 1 123 ? -23.942 -16.813 -32.783 1.00 29.56 123 ALA A CA 1
ATOM 844 C C . ALA A 1 123 ? -23.541 -17.373 -31.396 1.00 29.56 123 ALA A C 1
ATOM 846 O O . ALA A 1 123 ? -22.533 -16.947 -30.851 1.00 29.56 123 ALA A O 1
ATOM 847 N N . SER A 1 124 ? -24.349 -18.153 -30.669 1.00 27.14 124 SER A N 1
ATOM 848 C CA . SER A 1 124 ? -24.847 -19.524 -30.928 1.00 27.14 124 SER A CA 1
ATOM 849 C C . SER A 1 124 ? -23.881 -20.630 -30.477 1.00 27.14 124 SER A C 1
ATOM 851 O O . SER A 1 124 ? -23.021 -21.038 -31.249 1.00 27.14 124 SER A O 1
ATOM 853 N N . ALA A 1 125 ? -24.111 -21.196 -29.283 1.00 29.86 125 ALA A N 1
ATOM 854 C CA . ALA A 1 125 ? -23.729 -22.575 -28.944 1.00 29.86 125 ALA A CA 1
ATOM 855 C C . ALA A 1 125 ? -24.549 -23.135 -27.759 1.00 29.86 125 ALA A C 1
ATOM 857 O O . ALA A 1 125 ? -24.306 -22.847 -26.591 1.00 29.86 125 ALA A O 1
ATOM 858 N N . SER A 1 126 ? -25.531 -23.951 -28.131 1.00 29.11 126 SER A N 1
ATOM 859 C CA . SER A 1 126 ? -26.372 -24.868 -27.362 1.00 29.11 126 SER A CA 1
ATOM 860 C C . SER A 1 126 ? -25.741 -25.702 -26.236 1.00 29.11 126 SER A C 1
ATOM 862 O O . SER A 1 126 ? -24.714 -26.355 -26.397 1.00 29.11 126 SER A O 1
ATOM 864 N N . VAL A 1 127 ? -26.543 -25.814 -25.173 1.00 29.61 127 VAL A N 1
ATOM 865 C CA . VAL A 1 127 ? -26.708 -26.915 -24.200 1.00 29.61 127 VAL A CA 1
ATOM 866 C C . VAL A 1 127 ? -26.310 -28.322 -24.690 1.00 29.61 127 VAL A C 1
ATOM 868 O O . VAL A 1 127 ? -26.735 -28.739 -25.769 1.00 29.61 127 VAL A O 1
ATOM 871 N N . ARG A 1 128 ? -25.675 -29.117 -23.804 1.00 28.83 128 ARG A N 1
ATOM 872 C CA . ARG A 1 128 ? -25.853 -30.586 -23.721 1.00 28.83 128 ARG A CA 1
ATOM 873 C C . ARG A 1 128 ? -25.532 -31.172 -22.330 1.00 28.83 128 ARG A C 1
ATOM 875 O O . ARG A 1 128 ? -24.494 -30.890 -21.747 1.00 28.83 128 ARG A O 1
ATOM 882 N N . THR A 1 129 ? -26.412 -32.064 -21.884 1.00 29.77 129 THR A N 1
ATOM 883 C CA . THR A 1 129 ? -26.332 -33.023 -20.756 1.00 29.77 129 THR A CA 1
ATOM 884 C C . THR A 1 129 ? -27.249 -34.209 -21.120 1.00 29.77 129 THR A C 1
ATOM 886 O O . THR A 1 129 ? -28.069 -34.049 -22.029 1.00 29.77 129 THR A O 1
ATOM 889 N N . PRO A 1 130 ? -27.254 -35.353 -20.403 1.00 49.03 130 PRO A N 1
ATOM 890 C CA . PRO A 1 130 ? -26.203 -36.050 -19.652 1.00 49.03 130 PRO A CA 1
ATOM 891 C C . PRO A 1 130 ? -25.933 -37.431 -20.349 1.00 49.03 130 PRO A C 1
ATOM 893 O O . PRO A 1 130 ? -25.909 -37.402 -21.581 1.00 49.03 130 PRO A O 1
ATOM 896 N N . PRO A 1 131 ? -25.679 -38.603 -19.699 1.00 43.22 131 PRO A N 1
ATOM 897 C CA . PRO A 1 131 ? -26.541 -39.240 -18.685 1.00 43.22 131 PRO A CA 1
ATOM 898 C C . PRO A 1 131 ? -25.801 -39.820 -17.452 1.00 43.22 131 PRO A C 1
ATOM 900 O O . PRO A 1 131 ? -24.576 -39.856 -17.389 1.00 43.22 131 PRO A O 1
ATOM 903 N N . ALA A 1 132 ? -26.576 -40.303 -16.476 1.00 32.75 132 ALA A N 1
ATOM 904 C CA . ALA A 1 132 ? -26.111 -41.038 -15.294 1.00 32.75 132 ALA A CA 1
ATOM 905 C C . ALA A 1 132 ? -26.528 -42.521 -15.355 1.00 32.75 132 ALA A C 1
ATOM 907 O O . ALA A 1 132 ? -27.539 -42.833 -15.980 1.00 32.75 132 ALA A O 1
ATOM 908 N N . THR A 1 133 ? -25.835 -43.403 -14.623 1.00 31.42 133 THR A N 1
ATOM 909 C CA . THR A 1 133 ? -26.325 -44.750 -14.249 1.00 31.42 133 THR A CA 1
ATOM 910 C C . THR A 1 133 ? -25.673 -45.258 -12.956 1.00 31.42 133 THR A C 1
ATOM 912 O O . THR A 1 133 ? -24.517 -44.941 -12.709 1.00 31.42 133 THR A O 1
ATOM 915 N N . ALA A 1 134 ? -26.455 -46.039 -12.191 1.00 30.77 134 ALA A N 1
ATOM 916 C CA . ALA A 1 134 ? -26.164 -47.015 -11.116 1.00 30.77 134 ALA A CA 1
ATOM 917 C C . ALA A 1 134 ? -24.728 -47.154 -10.533 1.00 30.77 134 ALA A C 1
ATOM 919 O O . ALA A 1 134 ? -23.739 -47.135 -11.249 1.00 30.77 134 ALA A O 1
ATOM 920 N N . GLY A 1 135 ? -24.523 -47.433 -9.241 1.00 26.80 135 GLY A N 1
ATOM 921 C CA . GLY A 1 135 ? -25.443 -47.967 -8.227 1.00 26.80 135 GLY A CA 1
ATOM 922 C C . GLY A 1 135 ? -24.995 -49.360 -7.761 1.00 26.80 135 GLY A C 1
ATOM 923 O O . GLY A 1 135 ? -25.155 -50.326 -8.500 1.00 26.80 135 GLY A O 1
ATOM 924 N N . ALA A 1 136 ? -24.451 -49.471 -6.544 1.00 32.25 136 ALA A N 1
ATOM 925 C CA . ALA A 1 136 ? -24.112 -50.750 -5.912 1.00 32.25 136 ALA A CA 1
ATOM 926 C C . ALA A 1 136 ? -24.130 -50.637 -4.378 1.00 32.25 136 ALA A C 1
ATOM 928 O O . ALA A 1 136 ? -23.555 -49.712 -3.807 1.00 32.25 136 ALA A O 1
ATOM 929 N N . SER A 1 137 ? -24.783 -51.593 -3.718 1.00 29.98 137 SER A N 1
ATOM 930 C CA . SER A 1 137 ? -24.947 -51.672 -2.264 1.00 29.98 137 SER A CA 1
ATOM 931 C C . SER A 1 137 ? -24.297 -52.937 -1.697 1.00 29.98 137 SER A C 1
ATOM 933 O O . SER A 1 137 ? -24.691 -54.032 -2.092 1.00 29.98 137 SER A O 1
ATOM 935 N N . ALA A 1 138 ? -23.377 -52.794 -0.742 1.00 29.95 138 ALA A N 1
ATOM 936 C CA . ALA A 1 138 ? -22.981 -53.790 0.267 1.00 29.95 138 ALA A CA 1
ATOM 937 C C . ALA A 1 138 ? -21.922 -53.147 1.191 1.00 29.95 138 ALA A C 1
ATOM 939 O O . ALA A 1 138 ? -21.137 -52.330 0.728 1.00 29.95 138 ALA A O 1
ATOM 940 N N . GLY A 1 139 ? -21.825 -53.457 2.482 1.00 29.03 139 GLY A N 1
ATOM 941 C CA . GLY A 1 139 ? -22.676 -54.314 3.304 1.00 29.03 139 GLY A CA 1
ATOM 942 C C . GLY A 1 139 ? -22.346 -54.113 4.787 1.00 29.03 139 GLY A C 1
ATOM 943 O O . GLY A 1 139 ? -21.255 -53.671 5.140 1.00 29.03 139 GLY A O 1
ATOM 944 N N . SER A 1 140 ? -23.298 -54.414 5.664 1.00 32.28 140 SER A N 1
ATOM 945 C CA . SER A 1 140 ? -23.134 -54.313 7.115 1.00 32.28 140 SER A CA 1
ATOM 946 C C . SER A 1 140 ? -22.361 -55.504 7.690 1.00 32.28 140 SER A C 1
ATOM 948 O O . SER A 1 140 ? -22.790 -56.644 7.509 1.00 32.28 140 SER A O 1
ATOM 950 N N . GLN A 1 141 ? -21.326 -55.251 8.493 1.00 37.78 141 GLN A N 1
ATOM 951 C CA . GLN A 1 141 ? -20.854 -56.205 9.502 1.00 37.78 141 GLN A CA 1
ATOM 952 C C . GLN A 1 141 ? -20.636 -55.502 10.842 1.00 37.78 141 GLN A C 1
ATOM 954 O O . GLN A 1 141 ? -19.811 -54.601 10.969 1.00 37.78 141 GLN A O 1
ATOM 959 N N . GLN A 1 142 ? -21.400 -55.932 11.846 1.00 34.03 142 GLN A N 1
ATOM 960 C CA . GLN A 1 142 ? -21.136 -55.620 13.246 1.00 34.03 142 GLN A CA 1
ATOM 961 C C . GLN A 1 142 ? -19.984 -56.494 13.745 1.00 34.03 142 GLN A C 1
ATOM 963 O O . GLN A 1 142 ? -20.000 -57.705 13.531 1.00 34.03 142 GLN A O 1
ATOM 968 N N . LEU A 1 143 ? -19.065 -55.911 14.512 1.00 37.78 143 LEU A N 1
ATOM 969 C CA . LEU A 1 143 ? -18.255 -56.652 15.476 1.00 37.78 143 LEU A CA 1
ATOM 970 C C . LEU A 1 143 ? -18.408 -55.980 16.843 1.00 37.78 143 LEU A C 1
ATOM 972 O O . LEU A 1 143 ? -18.140 -54.791 17.004 1.00 37.78 143 LEU A O 1
ATOM 976 N N . ASN A 1 144 ? -18.908 -56.748 17.810 1.00 32.00 144 ASN A N 1
ATOM 977 C CA . ASN A 1 144 ? -19.145 -56.297 19.177 1.00 32.00 144 ASN A CA 1
ATOM 978 C C . ASN A 1 144 ? -17.885 -56.446 20.038 1.00 32.00 144 ASN A C 1
ATOM 980 O O . ASN A 1 144 ? -17.242 -57.490 20.006 1.00 32.00 144 ASN A O 1
ATOM 984 N N . GLY A 1 145 ? -17.669 -55.473 20.929 1.00 34.34 145 GLY A N 1
ATOM 985 C CA . GLY A 1 145 ? -16.926 -55.658 22.180 1.00 34.34 145 GLY A CA 1
ATOM 986 C C . GLY A 1 145 ? -15.450 -55.251 22.159 1.00 34.34 145 GLY A C 1
ATOM 987 O O . GLY A 1 145 ? -14.609 -55.963 21.631 1.00 34.34 145 GLY A O 1
ATOM 988 N N . HIS A 1 146 ? -15.106 -54.166 22.861 1.00 36.06 146 HIS A N 1
ATOM 989 C CA . HIS A 1 146 ? -14.640 -54.231 24.258 1.00 36.06 146 HIS A CA 1
ATOM 990 C C . HIS A 1 146 ? -14.249 -52.837 24.791 1.00 36.06 146 HIS A C 1
ATOM 992 O O . HIS A 1 146 ? -13.663 -52.041 24.073 1.00 36.06 146 HIS A O 1
ATOM 998 N N . GLY A 1 147 ? -14.530 -52.582 26.078 1.00 34.47 147 GLY A N 1
ATOM 999 C CA . GLY A 1 147 ? -13.922 -51.505 26.876 1.00 34.47 147 GLY A CA 1
ATOM 1000 C C . GLY A 1 147 ? -14.323 -50.060 26.540 1.00 34.47 147 GLY A C 1
ATOM 1001 O O . GLY A 1 147 ? -13.822 -49.468 25.593 1.00 34.47 147 GLY A O 1
ATOM 1002 N N . ARG A 1 148 ? -15.128 -49.421 27.404 1.00 38.72 148 ARG A N 1
ATOM 1003 C CA . ARG A 1 148 ? -15.161 -47.947 27.477 1.00 38.72 148 ARG A CA 1
ATOM 1004 C C . ARG A 1 148 ? -13.935 -47.490 28.284 1.00 38.72 148 ARG A C 1
ATOM 1006 O O . ARG A 1 148 ? -13.903 -47.801 29.476 1.00 38.72 148 ARG A O 1
ATOM 1013 N N . PRO A 1 149 ? -12.949 -46.773 27.712 1.00 40.84 149 PRO A N 1
ATOM 1014 C CA . PRO A 1 149 ? -11.971 -46.068 28.531 1.00 40.84 149 PRO A CA 1
ATOM 1015 C C . PRO A 1 149 ? -12.685 -44.974 29.337 1.00 40.84 149 PRO A C 1
ATOM 1017 O O . PRO A 1 149 ? -13.701 -44.426 28.899 1.00 40.84 149 PRO A O 1
ATOM 1020 N N . ALA A 1 150 ? -12.172 -44.673 30.530 1.00 43.38 150 ALA A N 1
ATOM 1021 C CA . ALA A 1 150 ? -12.728 -43.619 31.366 1.00 43.38 150 ALA A CA 1
ATOM 1022 C C . ALA A 1 150 ? -12.646 -42.268 30.638 1.00 43.38 150 ALA A C 1
ATOM 1024 O O . ALA A 1 150 ? -11.597 -41.897 30.111 1.00 43.38 150 ALA A O 1
ATOM 1025 N N . HIS A 1 151 ? -13.756 -41.532 30.626 1.00 42.56 151 HIS A N 1
ATOM 1026 C CA . HIS A 1 151 ? -13.809 -40.176 30.095 1.00 42.56 151 HIS A CA 1
ATOM 1027 C C . HIS A 1 151 ? -12.998 -39.268 31.029 1.00 42.56 151 HIS A C 1
ATOM 1029 O O . HIS A 1 151 ? -13.525 -38.782 32.028 1.00 42.56 151 HIS A O 1
ATOM 1035 N N . LEU A 1 152 ? -11.721 -39.024 30.711 1.00 46.66 152 LEU A N 1
ATOM 1036 C CA . LEU A 1 152 ? -11.075 -37.804 31.191 1.00 46.66 152 LEU A CA 1
ATOM 1037 C C . LEU A 1 152 ? -11.919 -36.646 30.663 1.00 46.66 152 LEU A C 1
ATOM 1039 O O . LEU A 1 152 ? -12.155 -36.560 29.455 1.00 46.66 152 LEU A O 1
ATOM 1043 N N . ALA A 1 153 ? -12.396 -35.779 31.552 1.00 46.56 153 ALA A N 1
ATOM 1044 C CA . ALA A 1 153 ? -12.871 -34.478 31.116 1.00 46.56 153 ALA A CA 1
ATOM 1045 C C . ALA A 1 153 ? -11.712 -33.792 30.369 1.00 46.56 153 ALA A C 1
ATOM 1047 O O . ALA A 1 153 ? -10.568 -33.896 30.833 1.00 46.56 153 ALA A O 1
ATOM 1048 N N . PRO A 1 154 ? -11.955 -33.126 29.224 1.00 47.91 154 PRO A N 1
ATOM 1049 C CA . PRO A 1 154 ? -10.932 -32.256 28.661 1.00 47.91 154 PRO A CA 1
ATOM 1050 C C . PRO A 1 154 ? -10.525 -31.248 29.747 1.00 47.91 154 PRO A C 1
ATOM 1052 O O . PRO A 1 154 ? -11.396 -30.823 30.517 1.00 47.91 154 PRO A O 1
ATOM 1055 N N . PRO A 1 155 ? -9.235 -30.877 29.858 1.00 43.03 155 PRO A N 1
ATOM 1056 C CA . PRO A 1 155 ? -8.854 -29.800 30.758 1.00 43.03 155 PRO A CA 1
ATOM 1057 C C . PRO A 1 155 ? -9.698 -28.586 30.385 1.00 43.03 155 PRO A C 1
ATOM 1059 O O . PRO A 1 155 ? -9.777 -28.241 29.204 1.00 43.03 155 PRO A O 1
ATOM 1062 N N . SER A 1 156 ? -10.368 -27.991 31.375 1.00 44.72 156 SER A N 1
ATOM 1063 C CA . SER A 1 156 ? -11.171 -26.793 31.165 1.00 44.72 156 SER A CA 1
ATOM 1064 C C . SER A 1 156 ? -10.304 -25.784 30.430 1.00 44.72 156 SER A C 1
ATOM 1066 O O . SER A 1 156 ? -9.299 -25.330 30.983 1.00 44.72 156 SER A O 1
ATOM 1068 N N . VAL A 1 157 ? -10.663 -25.469 29.184 1.00 43.53 157 VAL A N 1
ATOM 1069 C CA . VAL A 1 157 ? -10.049 -24.351 28.480 1.00 43.53 157 VAL A CA 1
ATOM 1070 C C . VAL A 1 157 ? -10.451 -23.139 29.296 1.00 43.53 157 VAL A C 1
ATOM 1072 O O . VAL A 1 157 ? -11.601 -22.706 29.258 1.00 43.53 157 VAL A O 1
ATOM 1075 N N . VAL A 1 158 ? -9.515 -22.658 30.111 1.00 44.00 158 VAL A N 1
ATOM 1076 C CA . VAL A 1 158 ? -9.598 -21.322 30.674 1.00 44.00 158 VAL A CA 1
ATOM 1077 C C . VAL A 1 158 ? -9.488 -20.428 29.458 1.00 44.00 158 VAL A C 1
ATOM 1079 O O . VAL A 1 158 ? -8.391 -20.174 28.964 1.00 44.00 158 VAL A O 1
ATOM 1082 N N . GLU A 1 159 ? -10.648 -20.052 28.929 1.00 37.31 159 GLU A N 1
ATOM 1083 C CA . GLU A 1 159 ? -10.780 -18.971 27.976 1.00 37.31 159 GLU A CA 1
ATOM 1084 C C . GLU A 1 159 ? -10.2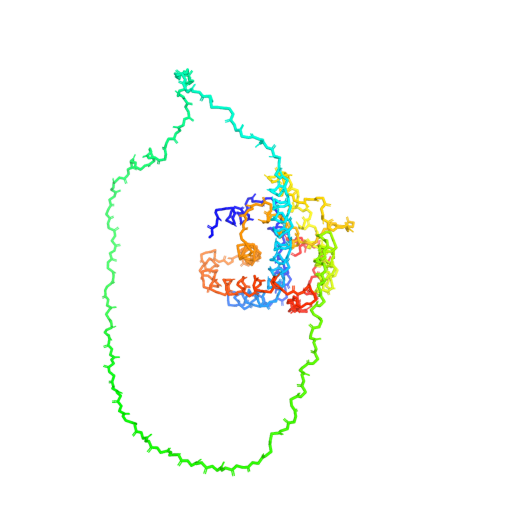01 -17.758 28.692 1.00 37.31 159 GLU A C 1
ATOM 1086 O O . GLU A 1 159 ? -10.817 -17.174 29.587 1.00 37.31 159 GLU A O 1
ATOM 1091 N N . LEU A 1 160 ? -8.926 -17.486 28.406 1.00 39.44 160 LEU A N 1
ATOM 1092 C CA . LEU A 1 160 ? -8.256 -16.315 28.918 1.00 39.44 160 LEU A CA 1
ATOM 1093 C C . LEU A 1 160 ? -9.012 -15.169 28.263 1.00 39.44 160 LEU A C 1
ATOM 1095 O O . LEU A 1 160 ? -8.825 -14.908 27.076 1.00 39.44 160 LEU A O 1
ATOM 1099 N N . VAL A 1 161 ? -9.910 -14.538 29.021 1.00 41.03 161 VAL A N 1
ATOM 1100 C CA . VAL A 1 161 ? -10.566 -13.300 28.615 1.00 41.03 161 VAL A CA 1
ATOM 1101 C C . VAL A 1 161 ? -9.471 -12.244 28.602 1.00 41.03 161 VAL A C 1
ATOM 1103 O O . VAL A 1 161 ? -9.272 -11.496 29.557 1.00 41.03 161 VAL A O 1
ATOM 1106 N N . THR A 1 162 ? -8.683 -12.253 27.530 1.00 45.38 162 THR A N 1
ATOM 1107 C CA . THR A 1 162 ? -7.748 -11.198 27.203 1.00 45.38 162 THR A CA 1
ATOM 1108 C C . THR A 1 162 ? -8.610 -9.983 26.949 1.00 45.38 162 THR A C 1
ATOM 1110 O O . THR A 1 162 ? -9.298 -9.913 25.927 1.00 45.38 162 THR A O 1
ATOM 1113 N N . THR A 1 163 ? -8.611 -9.048 27.898 1.00 51.12 163 THR A N 1
ATOM 1114 C CA . THR A 1 163 ? -9.149 -7.710 27.675 1.00 51.12 163 THR A CA 1
ATOM 1115 C C . THR A 1 163 ? -8.591 -7.231 26.335 1.00 51.12 163 THR A C 1
ATOM 1117 O O . THR A 1 163 ? -7.364 -7.252 26.184 1.00 51.12 163 THR A O 1
ATOM 1120 N N . PRO A 1 164 ? -9.434 -6.897 25.340 1.00 58.88 164 PRO A N 1
ATOM 1121 C CA . PRO A 1 164 ? -8.934 -6.548 24.020 1.00 58.88 164 PRO A CA 1
ATOM 1122 C C . PRO A 1 164 ? -7.949 -5.379 24.161 1.00 58.88 164 PRO A C 1
ATOM 1124 O O . PRO A 1 164 ? -8.244 -4.442 24.913 1.00 58.88 164 PRO A O 1
ATOM 1127 N N . PRO A 1 165 ? -6.772 -5.444 23.512 1.00 63.03 165 PRO A N 1
ATOM 1128 C CA . PRO A 1 165 ? -5.732 -4.442 23.692 1.00 63.03 165 PRO A CA 1
ATOM 1129 C C . PRO A 1 165 ? -6.261 -3.049 23.347 1.00 63.03 165 PRO A C 1
ATOM 1131 O O . PRO A 1 165 ? -7.004 -2.866 22.377 1.00 63.03 165 PRO A O 1
ATOM 1134 N N . GLU A 1 166 ? -5.884 -2.058 24.160 1.00 87.12 166 GLU A N 1
ATOM 1135 C CA . GLU A 1 166 ? -6.296 -0.673 23.939 1.00 87.12 166 GLU A CA 1
ATOM 1136 C C . GLU A 1 166 ? -5.887 -0.219 22.532 1.00 87.12 166 GLU A C 1
ATOM 1138 O O . GLU A 1 166 ? -4.779 -0.511 22.077 1.00 87.12 166 GLU A O 1
ATOM 1143 N N . LEU A 1 167 ? -6.751 0.547 21.854 1.00 90.81 167 LEU A N 1
ATOM 1144 C CA . LEU A 1 167 ? -6.516 0.964 20.468 1.00 90.81 167 LEU A CA 1
ATOM 1145 C C . LEU A 1 167 ? -5.105 1.557 20.220 1.00 90.81 167 LEU A C 1
ATOM 1147 O O . LEU A 1 167 ? -4.495 1.163 19.228 1.00 90.81 167 LEU A O 1
ATOM 1151 N N . PRO A 1 168 ? -4.527 2.426 21.081 1.00 92.38 168 PRO A N 1
ATOM 1152 C CA . PRO A 1 168 ? -3.147 2.896 20.913 1.00 92.38 168 PRO A CA 1
ATOM 1153 C C . PRO A 1 168 ? -2.099 1.779 20.870 1.00 92.38 168 PRO A C 1
ATOM 1155 O O . PRO A 1 168 ? -1.178 1.848 20.059 1.00 92.38 168 PRO A O 1
ATOM 1158 N N . ALA A 1 169 ? -2.230 0.764 21.730 1.00 92.19 169 ALA A N 1
ATOM 1159 C CA . ALA A 1 169 ? -1.298 -0.357 21.794 1.00 92.19 169 ALA A CA 1
ATOM 1160 C C . ALA A 1 169 ? -1.407 -1.215 20.527 1.00 92.19 169 ALA A C 1
ATOM 1162 O O . ALA A 1 169 ? -0.397 -1.469 19.877 1.00 92.19 169 ALA A O 1
ATOM 1163 N N . THR A 1 170 ? -2.635 -1.541 20.114 1.00 94.69 170 THR A N 1
ATOM 1164 C CA . THR A 1 170 ? -2.924 -2.285 18.878 1.00 94.69 170 THR A CA 1
ATOM 1165 C C . THR A 1 170 ? -2.373 -1.577 17.638 1.00 94.69 170 THR A C 1
ATOM 1167 O O . THR A 1 170 ? -1.758 -2.204 16.779 1.00 94.69 170 THR A O 1
ATOM 1170 N N . LEU A 1 171 ? -2.546 -0.253 17.534 1.00 96.31 171 LEU A N 1
ATOM 1171 C CA . LEU A 1 171 ? -2.023 0.517 16.401 1.00 96.31 171 LEU A CA 1
ATOM 1172 C C . LEU A 1 171 ? -0.491 0.629 16.419 1.00 96.31 171 LEU A C 1
ATOM 1174 O O . LEU A 1 171 ? 0.126 0.617 15.353 1.00 96.31 171 LEU A O 1
ATOM 1178 N N . ALA A 1 172 ? 0.129 0.725 17.598 1.00 96.25 172 ALA A N 1
ATOM 1179 C CA . ALA A 1 172 ? 1.585 0.721 17.733 1.00 96.25 172 ALA A CA 1
ATOM 1180 C C . ALA A 1 172 ? 2.197 -0.644 17.370 1.00 96.25 172 ALA A C 1
ATOM 1182 O O . ALA A 1 172 ? 3.209 -0.686 16.672 1.00 96.25 172 ALA A O 1
ATOM 1183 N N . GLU A 1 173 ? 1.562 -1.745 17.782 1.00 97.06 173 GLU A N 1
ATOM 1184 C CA . GLU A 1 173 ? 1.945 -3.110 17.406 1.00 97.06 173 GLU A CA 1
ATOM 1185 C C . GLU A 1 173 ? 1.842 -3.310 15.887 1.00 97.06 173 GLU A C 1
ATOM 1187 O O . GLU A 1 173 ? 2.805 -3.744 15.262 1.00 97.06 173 GLU A O 1
ATOM 1192 N N . LEU A 1 174 ? 0.734 -2.891 15.263 1.00 97.88 174 LEU A N 1
ATOM 1193 C CA . LEU A 1 174 ? 0.557 -2.959 13.808 1.00 97.88 174 LEU A CA 1
ATOM 1194 C C . LEU A 1 174 ? 1.604 -2.140 13.027 1.00 97.88 174 LEU A C 1
ATOM 1196 O O . LEU A 1 174 ? 2.077 -2.599 11.987 1.00 97.88 174 LEU A O 1
ATOM 1200 N N . ASP A 1 175 ? 1.997 -0.948 13.492 1.00 98.06 175 ASP A N 1
ATOM 1201 C CA . ASP A 1 175 ? 3.057 -0.165 12.830 1.00 98.06 175 ASP A CA 1
ATOM 1202 C C . ASP A 1 175 ? 4.438 -0.826 12.984 1.00 98.06 175 ASP A C 1
ATOM 1204 O O . ASP A 1 175 ? 5.204 -0.852 12.021 1.00 98.06 175 ASP A O 1
ATOM 1208 N N . ALA A 1 176 ? 4.736 -1.415 14.149 1.00 97.50 176 ALA A N 1
ATOM 1209 C CA . ALA A 1 176 ? 5.988 -2.131 14.406 1.00 97.50 176 ALA A CA 1
ATOM 1210 C C . ALA A 1 176 ? 6.099 -3.441 13.601 1.00 97.50 176 ALA A C 1
ATOM 1212 O O . ALA A 1 176 ? 7.128 -3.703 12.976 1.00 97.50 176 ALA A O 1
ATOM 1213 N N . GLU A 1 177 ? 5.027 -4.232 13.552 1.00 97.88 177 GLU A N 1
ATOM 1214 C CA . GLU A 1 177 ? 4.928 -5.460 12.758 1.00 97.88 177 GLU A CA 1
ATOM 1215 C C . GLU A 1 177 ? 5.066 -5.172 11.245 1.00 97.88 177 GLU A C 1
ATOM 1217 O O . GLU A 1 177 ? 5.694 -5.944 10.507 1.00 97.88 177 GLU A O 1
ATOM 1222 N N . LEU A 1 178 ? 4.543 -4.038 10.765 1.00 97.94 178 LEU A N 1
ATOM 1223 C CA . LEU A 1 178 ? 4.707 -3.604 9.374 1.00 97.94 178 LEU A CA 1
ATOM 1224 C C . LEU A 1 178 ? 6.118 -3.069 9.076 1.00 97.94 178 LEU A C 1
ATOM 1226 O O . LEU A 1 178 ? 6.661 -3.348 8.002 1.00 97.94 178 LEU A O 1
ATOM 1230 N N . ASP A 1 179 ? 6.734 -2.342 10.012 1.00 97.38 179 ASP A N 1
ATOM 1231 C CA . ASP A 1 179 ? 8.128 -1.892 9.905 1.00 97.38 179 ASP A CA 1
ATOM 1232 C C . ASP A 1 179 ? 9.073 -3.104 9.811 1.00 97.38 179 ASP A C 1
ATOM 1234 O O . ASP A 1 179 ? 9.912 -3.172 8.910 1.00 97.38 179 ASP A O 1
ATOM 1238 N N . ALA A 1 180 ? 8.851 -4.130 10.642 1.00 96.75 180 ALA A N 1
ATOM 1239 C CA . ALA A 1 180 ? 9.583 -5.396 10.611 1.00 96.75 180 ALA A CA 1
ATOM 1240 C C . ALA A 1 180 ? 9.423 -6.162 9.280 1.00 96.75 180 ALA A C 1
ATOM 1242 O O . ALA A 1 180 ? 10.411 -6.676 8.752 1.00 96.75 180 ALA A O 1
ATOM 1243 N N . ARG A 1 181 ? 8.213 -6.195 8.695 1.00 97.19 181 ARG A N 1
ATOM 1244 C CA . ARG A 1 181 ? 7.947 -6.803 7.369 1.00 97.19 181 ARG A CA 1
ATOM 1245 C C . ARG A 1 181 ? 8.489 -5.984 6.190 1.00 97.19 181 ARG A C 1
ATOM 1247 O O . ARG A 1 181 ? 8.584 -6.511 5.084 1.00 97.19 181 ARG A O 1
ATOM 1254 N N . THR A 1 182 ? 8.863 -4.722 6.402 1.00 96.75 182 THR A N 1
ATOM 1255 C CA . THR A 1 182 ? 9.440 -3.844 5.372 1.00 96.75 182 THR A CA 1
ATOM 1256 C C . THR A 1 182 ? 10.962 -3.829 5.523 1.00 96.75 182 THR A C 1
ATOM 1258 O O . THR A 1 182 ? 11.497 -3.033 6.289 1.00 96.75 182 THR A O 1
ATOM 1261 N N . ALA A 1 183 ? 11.695 -4.711 4.838 1.00 95.81 183 ALA A N 1
ATOM 1262 C CA . ALA A 1 183 ? 13.131 -4.882 5.095 1.00 95.81 183 ALA A CA 1
ATOM 1263 C C . ALA A 1 183 ? 13.979 -3.659 4.686 1.00 95.81 183 ALA A C 1
ATOM 1265 O O . ALA A 1 183 ? 14.918 -3.304 5.396 1.00 95.81 183 ALA A O 1
ATOM 1266 N N . SER A 1 184 ? 13.643 -2.998 3.574 1.00 96.94 184 SER A N 1
ATOM 1267 C CA . SER A 1 184 ? 14.351 -1.811 3.065 1.00 96.94 184 SER A CA 1
ATOM 1268 C C . SER A 1 184 ? 14.083 -0.529 3.891 1.00 96.94 184 SER A C 1
ATOM 1270 O O . SER A 1 184 ? 12.934 -0.070 3.954 1.00 96.94 184 SER A O 1
ATOM 1272 N N . PRO A 1 185 ? 15.119 0.131 4.459 1.00 97.06 185 PRO A N 1
ATOM 1273 C CA . PRO A 1 185 ? 15.007 1.481 5.024 1.00 97.06 185 PRO A CA 1
ATOM 1274 C C . PRO A 1 185 ? 14.430 2.527 4.056 1.00 97.06 185 PRO A C 1
ATOM 1276 O O . PRO A 1 185 ? 13.627 3.367 4.473 1.00 97.06 185 PRO A O 1
ATOM 1279 N N . ALA A 1 186 ? 14.777 2.468 2.766 1.00 96.38 186 ALA A N 1
ATOM 1280 C CA . ALA A 1 186 ? 14.224 3.348 1.740 1.00 96.38 186 ALA A CA 1
ATOM 1281 C C . ALA A 1 186 ? 12.702 3.161 1.582 1.00 96.38 186 ALA A C 1
ATOM 1283 O O . ALA A 1 186 ? 11.964 4.152 1.538 1.00 96.38 186 ALA A O 1
ATOM 1284 N N . LEU A 1 187 ? 12.208 1.915 1.581 1.00 96.38 187 LEU A N 1
ATOM 1285 C CA . LEU A 1 187 ? 10.772 1.616 1.551 1.00 96.38 187 LEU A CA 1
ATOM 1286 C C . LEU A 1 187 ? 10.060 2.040 2.841 1.00 96.38 187 LEU A C 1
ATOM 1288 O O . LEU A 1 187 ? 8.964 2.600 2.756 1.00 96.38 187 LEU A O 1
ATOM 1292 N N . ARG A 1 188 ? 10.674 1.864 4.022 1.00 96.94 188 ARG A N 1
ATOM 1293 C CA . ARG A 1 188 ? 10.112 2.379 5.287 1.00 96.94 188 ARG A CA 1
ATOM 1294 C C . ARG A 1 188 ? 9.922 3.890 5.222 1.00 96.94 188 ARG A C 1
ATOM 1296 O O . ARG A 1 188 ? 8.827 4.386 5.484 1.00 96.94 188 ARG A O 1
ATOM 1303 N N . LEU A 1 189 ? 10.959 4.618 4.807 1.00 95.75 189 LEU A N 1
ATOM 1304 C CA . LEU A 1 189 ? 10.931 6.074 4.685 1.00 95.75 189 LEU A CA 1
ATOM 1305 C C . LEU A 1 189 ? 9.910 6.549 3.639 1.00 95.75 189 LEU A C 1
ATOM 1307 O O . LEU A 1 189 ? 9.183 7.513 3.889 1.00 95.75 189 LEU A O 1
ATOM 1311 N N . ALA A 1 190 ? 9.807 5.873 2.491 1.00 95.00 190 ALA A N 1
ATOM 1312 C CA . ALA A 1 190 ? 8.792 6.165 1.477 1.00 95.00 190 ALA A CA 1
ATOM 1313 C C . ALA A 1 190 ? 7.366 5.930 2.010 1.00 95.00 190 ALA A C 1
ATOM 1315 O O . ALA A 1 190 ? 6.520 6.820 1.908 1.00 95.00 190 ALA A O 1
ATOM 1316 N N . SER A 1 191 ? 7.121 4.785 2.653 1.00 96.31 191 SER A N 1
ATOM 1317 C CA . SER A 1 191 ? 5.833 4.435 3.264 1.00 96.31 191 SER A CA 1
ATOM 1318 C C . SER A 1 191 ? 5.423 5.434 4.351 1.00 96.31 191 SER A C 1
ATOM 1320 O O . SER A 1 191 ? 4.305 5.947 4.326 1.00 96.31 191 SER A O 1
ATOM 1322 N N . ARG A 1 192 ? 6.333 5.809 5.258 1.00 96.50 192 ARG A N 1
ATOM 1323 C CA . ARG A 1 192 ? 6.050 6.802 6.307 1.00 96.50 192 ARG A CA 1
ATOM 1324 C C . ARG A 1 192 ? 5.803 8.203 5.727 1.00 96.50 192 ARG A C 1
ATOM 1326 O O . ARG A 1 192 ? 4.877 8.892 6.150 1.00 96.50 192 ARG A O 1
ATOM 1333 N N . ARG A 1 193 ? 6.534 8.622 4.682 1.00 94.19 193 ARG A N 1
ATOM 1334 C CA . ARG A 1 193 ? 6.266 9.886 3.954 1.00 94.19 193 ARG A CA 1
ATOM 1335 C C . ARG A 1 193 ? 4.870 9.918 3.322 1.00 94.19 193 ARG A C 1
ATOM 1337 O O . ARG A 1 193 ? 4.180 10.931 3.454 1.00 94.19 193 ARG A O 1
ATOM 1344 N N . GLN A 1 194 ? 4.446 8.826 2.682 1.00 94.19 194 GLN A N 1
ATOM 1345 C CA . GLN A 1 194 ? 3.096 8.693 2.124 1.00 94.19 194 GLN A CA 1
ATOM 1346 C C . GLN A 1 194 ? 2.028 8.675 3.230 1.00 94.19 194 GLN A C 1
ATOM 1348 O O . GLN A 1 194 ? 1.025 9.375 3.114 1.00 94.19 194 GLN A O 1
ATOM 1353 N N . GLY A 1 195 ? 2.275 7.984 4.349 1.00 95.75 195 GLY A N 1
ATOM 1354 C CA . GLY A 1 195 ? 1.411 8.016 5.534 1.00 95.75 195 GLY A CA 1
ATOM 1355 C C . GLY A 1 195 ? 1.206 9.435 6.071 1.00 95.75 195 GLY A C 1
ATOM 1356 O O . GLY A 1 195 ? 0.070 9.876 6.242 1.00 95.75 195 GLY A O 1
ATOM 1357 N N . ARG A 1 196 ? 2.283 10.222 6.223 1.00 94.19 196 ARG A N 1
ATOM 1358 C CA . ARG A 1 196 ? 2.189 11.648 6.599 1.00 94.19 196 ARG A CA 1
ATOM 1359 C C . ARG A 1 196 ? 1.400 12.490 5.595 1.00 94.19 196 ARG A C 1
ATOM 1361 O O . ARG A 1 196 ? 0.763 13.457 6.006 1.00 94.19 196 ARG A O 1
ATOM 1368 N N . ALA A 1 197 ? 1.483 12.199 4.296 1.00 92.75 197 ALA A N 1
ATOM 1369 C CA . ALA A 1 197 ? 0.728 12.919 3.270 1.00 92.75 197 ALA A CA 1
ATOM 1370 C C . ALA A 1 197 ? -0.771 12.602 3.346 1.00 92.75 197 ALA A C 1
ATOM 1372 O O . ALA A 1 197 ? -1.581 13.520 3.474 1.00 92.75 197 ALA A O 1
ATOM 1373 N N . LEU A 1 198 ? -1.112 11.314 3.399 1.00 95.31 198 LEU A N 1
ATOM 1374 C CA . LEU A 1 198 ? -2.474 10.820 3.569 1.00 95.31 198 LEU A CA 1
ATOM 1375 C C . LEU A 1 198 ? -3.138 11.357 4.847 1.00 95.31 198 LEU A C 1
ATOM 1377 O O . LEU A 1 198 ? -4.260 11.850 4.782 1.00 95.31 198 LEU A O 1
ATOM 1381 N N . LEU A 1 199 ? -2.435 11.363 5.985 1.00 94.62 199 LEU A N 1
ATOM 1382 C CA . LEU A 1 199 ? -2.977 11.883 7.248 1.00 94.62 199 LEU A CA 1
ATOM 1383 C C . LEU A 1 199 ? -3.308 13.380 7.218 1.00 94.62 199 LEU A C 1
ATOM 1385 O O . LEU A 1 199 ? -4.210 13.797 7.941 1.00 94.62 199 LEU A O 1
ATOM 1389 N N . ARG A 1 200 ? -2.618 14.200 6.409 1.00 93.19 200 ARG A N 1
ATOM 1390 C CA . ARG A 1 200 ? -3.000 15.616 6.250 1.00 93.19 200 ARG A CA 1
ATOM 1391 C C . ARG A 1 200 ? -4.361 15.729 5.570 1.00 93.19 200 ARG A C 1
ATOM 1393 O O . ARG A 1 200 ? -5.218 16.446 6.067 1.00 93.19 200 ARG A O 1
ATOM 1400 N N . ALA A 1 201 ? -4.572 14.980 4.487 1.00 94.44 201 ALA A N 1
ATOM 1401 C CA . ALA A 1 201 ? -5.858 14.927 3.798 1.00 94.44 201 ALA A CA 1
ATOM 1402 C C . ALA A 1 201 ? -6.961 14.356 4.707 1.00 94.44 201 ALA A C 1
ATOM 1404 O O . ALA A 1 201 ? -8.012 14.973 4.867 1.00 94.44 201 ALA A O 1
ATOM 1405 N N . GLY A 1 202 ? -6.690 13.218 5.357 1.00 95.62 202 GLY A N 1
ATOM 1406 C CA . GLY A 1 202 ? -7.634 12.524 6.231 1.00 95.62 202 GLY A CA 1
ATOM 1407 C C . GLY A 1 202 ? -8.149 13.403 7.372 1.00 95.62 202 GLY A C 1
ATOM 1408 O O . GLY A 1 202 ? -9.358 13.550 7.525 1.00 95.62 202 GLY A O 1
ATOM 1409 N N . LYS A 1 203 ? -7.246 14.063 8.112 1.00 96.00 203 LYS A N 1
ATOM 1410 C CA . LYS A 1 203 ? -7.604 14.956 9.231 1.00 96.00 203 LYS A CA 1
ATOM 1411 C C . LYS A 1 203 ? -8.428 16.171 8.804 1.00 96.00 203 LYS A C 1
ATOM 1413 O O . LYS A 1 203 ? -9.261 16.630 9.576 1.00 96.00 203 LYS A O 1
ATOM 1418 N N . THR A 1 204 ? -8.195 16.700 7.602 1.00 96.44 204 THR A N 1
ATOM 1419 C CA . THR A 1 204 ? -8.957 17.841 7.071 1.00 96.44 204 THR A CA 1
ATOM 1420 C C . THR A 1 204 ? -10.356 17.440 6.604 1.00 96.44 204 THR A C 1
ATOM 1422 O O . THR A 1 204 ? -11.289 18.214 6.790 1.00 96.44 204 THR A O 1
ATOM 1425 N N . ILE A 1 205 ? -10.515 16.255 6.004 1.00 96.44 205 ILE A N 1
ATOM 1426 C CA . ILE A 1 205 ? -11.794 15.811 5.421 1.00 96.44 205 ILE A CA 1
ATOM 1427 C C . ILE A 1 205 ? -12.694 15.139 6.474 1.00 96.44 205 ILE A C 1
ATOM 1429 O O . ILE A 1 205 ? -13.901 15.367 6.478 1.00 96.44 205 ILE A O 1
ATOM 1433 N N . TRP A 1 206 ? -12.119 14.355 7.393 1.00 96.56 206 TRP A N 1
ATOM 1434 C CA . TRP A 1 206 ? -12.838 13.636 8.454 1.00 96.56 206 TRP A CA 1
ATOM 1435 C C . TRP A 1 206 ? -12.306 14.037 9.844 1.00 96.56 206 TRP A C 1
ATOM 1437 O O . TRP A 1 206 ? -11.604 13.255 10.493 1.00 96.56 206 TRP A O 1
ATOM 1447 N N . PRO A 1 207 ? -12.600 15.258 10.332 1.00 95.75 207 PRO A N 1
ATOM 1448 C CA . PRO A 1 207 ? -12.045 15.773 11.590 1.00 95.75 207 PRO A CA 1
ATOM 1449 C C . PRO A 1 207 ? -12.443 14.949 12.828 1.00 95.75 207 PRO A C 1
ATOM 1451 O O . PRO A 1 207 ? -11.721 14.965 13.820 1.00 95.75 207 PRO A O 1
ATOM 1454 N N . HIS A 1 208 ? -13.541 14.190 12.754 1.00 91.62 208 HIS A N 1
ATOM 1455 C CA . HIS A 1 208 ? -14.047 13.280 13.792 1.00 91.62 208 HIS A CA 1
ATOM 1456 C C . HIS A 1 208 ? -13.336 11.915 13.866 1.00 91.62 208 HIS A C 1
ATOM 1458 O O . HIS A 1 208 ? -13.710 11.079 14.684 1.00 91.62 208 HIS A O 1
ATOM 1464 N N . GLY A 1 209 ? -12.345 11.648 13.009 1.00 91.50 209 GLY A N 1
ATOM 1465 C CA . GLY A 1 209 ? -11.555 10.414 13.064 1.00 91.50 209 GLY A CA 1
ATOM 1466 C C . GLY A 1 209 ? -10.722 10.267 14.348 1.00 91.50 209 GLY A C 1
ATOM 1467 O O . GLY A 1 209 ? -10.383 11.244 15.011 1.00 91.50 209 GLY A O 1
ATOM 1468 N N . ASN A 1 210 ? -10.325 9.030 14.664 1.00 92.69 210 ASN A N 1
ATOM 1469 C CA . ASN A 1 210 ? -9.593 8.636 15.884 1.00 92.69 210 ASN A CA 1
ATOM 1470 C C . ASN A 1 210 ? -8.102 9.056 15.918 1.00 92.69 210 ASN A C 1
ATOM 1472 O O . ASN A 1 210 ? -7.226 8.331 16.396 1.00 92.69 210 ASN A O 1
ATOM 1476 N N . TRP A 1 211 ? -7.786 10.231 15.375 1.00 94.50 211 TRP A N 1
ATOM 1477 C CA . TRP A 1 211 ? -6.436 10.713 15.071 1.00 94.50 211 TRP A CA 1
ATOM 1478 C C . TRP A 1 211 ? -5.492 10.838 16.276 1.00 94.50 211 TRP A C 1
ATOM 1480 O O . TRP A 1 211 ? -4.280 10.944 16.083 1.00 94.50 211 TRP A O 1
ATOM 1490 N N . GLN A 1 212 ? -6.029 10.857 17.495 1.00 92.62 212 GLN A N 1
ATOM 1491 C CA . GLN A 1 212 ? -5.285 10.880 18.755 1.00 92.62 212 GLN A CA 1
ATOM 1492 C C . GLN A 1 212 ? -4.574 9.554 19.076 1.00 92.62 212 GLN A C 1
ATOM 1494 O O . GLN A 1 212 ? -3.622 9.555 19.849 1.00 92.62 212 GLN A O 1
ATOM 1499 N N . HIS A 1 213 ? -4.999 8.438 18.472 1.00 92.81 213 HIS A N 1
ATOM 1500 C CA . HIS A 1 213 ? -4.444 7.101 18.727 1.00 92.81 213 HIS A CA 1
ATOM 1501 C C . HIS A 1 213 ? -3.356 6.682 17.717 1.00 92.81 213 HIS A C 1
ATOM 1503 O O . HIS A 1 213 ? -2.929 5.531 17.709 1.00 92.81 213 HIS A O 1
ATOM 1509 N N . LEU A 1 214 ? -2.905 7.600 16.854 1.00 93.19 214 LEU A N 1
ATOM 1510 C CA . LEU A 1 214 ? -1.861 7.327 15.861 1.00 93.19 214 LEU A CA 1
ATOM 1511 C C . LEU A 1 214 ? -0.522 6.921 16.519 1.00 93.19 214 LEU A C 1
ATOM 1513 O O . LEU A 1 214 ? -0.113 7.567 17.488 1.00 93.19 214 LEU A O 1
ATOM 1517 N N . PRO A 1 215 ? 0.214 5.944 15.950 1.00 91.50 215 PRO A N 1
ATOM 1518 C CA . PRO A 1 215 ? 1.538 5.548 16.429 1.00 91.50 215 PRO A CA 1
ATOM 1519 C C . PRO A 1 215 ? 2.524 6.718 16.518 1.00 91.50 215 PRO A C 1
ATOM 1521 O O . PRO A 1 215 ? 2.662 7.518 15.585 1.00 91.50 215 PRO A O 1
ATOM 1524 N N . GLN A 1 216 ? 3.247 6.799 17.637 1.00 88.31 216 GLN A N 1
ATOM 1525 C CA . GLN A 1 216 ? 4.255 7.832 17.871 1.00 88.31 216 GLN A CA 1
ATOM 1526 C C . GLN A 1 216 ? 5.604 7.422 17.271 1.00 88.31 216 GLN A C 1
ATOM 1528 O O . GLN A 1 216 ? 6.444 6.820 17.932 1.00 88.31 216 GLN A O 1
ATOM 1533 N N . HIS A 1 217 ? 5.821 7.788 16.008 1.00 92.12 217 HIS A N 1
ATOM 1534 C CA . HIS A 1 217 ? 7.106 7.642 15.322 1.00 92.12 217 HIS A CA 1
ATOM 1535 C C . HIS A 1 217 ? 7.559 9.005 14.756 1.00 92.12 217 HIS A C 1
ATOM 1537 O O . HIS A 1 217 ? 6.703 9.745 14.263 1.00 92.12 217 HIS A O 1
ATOM 1543 N N . PRO A 1 218 ? 8.862 9.372 14.767 1.00 89.81 218 PRO A N 1
ATOM 1544 C CA . PRO A 1 218 ? 9.329 10.679 14.276 1.00 89.81 218 PRO A CA 1
ATOM 1545 C C . PRO A 1 218 ? 8.962 10.968 12.812 1.00 89.81 218 PRO A C 1
ATOM 1547 O O . PRO A 1 218 ? 8.579 12.082 12.461 1.00 89.81 218 PRO A O 1
ATOM 1550 N N . ASP A 1 219 ? 9.006 9.941 11.961 1.00 91.69 219 ASP A N 1
ATOM 1551 C CA . ASP A 1 219 ? 8.543 10.006 10.569 1.00 91.69 219 ASP A CA 1
ATOM 1552 C C . ASP A 1 219 ? 7.023 9.781 10.407 1.00 91.69 219 ASP A C 1
ATOM 1554 O O . ASP A 1 219 ? 6.520 9.712 9.288 1.00 91.69 219 ASP A O 1
ATOM 1558 N N . GLY A 1 220 ? 6.256 9.688 11.489 1.00 93.50 220 GLY A N 1
ATOM 1559 C CA . GLY A 1 220 ? 4.852 9.280 11.450 1.00 93.50 220 GLY A CA 1
ATOM 1560 C C . GLY A 1 220 ? 4.659 7.803 11.063 1.00 93.50 220 GLY A C 1
ATOM 1561 O O . GLY A 1 220 ? 5.641 7.086 10.828 1.00 93.50 220 GLY A O 1
ATOM 1562 N N . PRO A 1 221 ? 3.400 7.335 11.020 1.00 96.50 221 PRO A N 1
ATOM 1563 C CA . PRO A 1 221 ? 3.073 5.936 10.769 1.00 96.50 221 PRO A CA 1
ATOM 1564 C C . PRO A 1 221 ? 3.222 5.561 9.292 1.00 96.50 221 PRO A C 1
ATOM 1566 O O . PRO A 1 221 ? 3.212 6.417 8.399 1.00 96.50 221 PRO A O 1
ATOM 1569 N N . HIS A 1 222 ? 3.315 4.263 9.033 1.00 97.81 222 HIS A N 1
ATOM 1570 C CA . HIS A 1 222 ? 3.292 3.696 7.691 1.00 97.81 222 HIS A CA 1
ATOM 1571 C C . HIS A 1 222 ? 1.980 3.990 6.942 1.00 97.81 222 HIS A C 1
ATOM 1573 O O . HIS A 1 222 ? 0.911 4.145 7.540 1.00 97.81 222 HIS A O 1
ATOM 1579 N N . GLN A 1 223 ? 2.048 4.043 5.606 1.00 97.06 223 GLN A N 1
ATOM 1580 C CA . GLN A 1 223 ? 0.895 4.379 4.763 1.00 97.06 223 GLN A CA 1
ATOM 1581 C C . GLN A 1 223 ? -0.317 3.443 4.963 1.00 97.06 223 GLN A C 1
ATOM 1583 O O . GLN A 1 223 ? -1.417 3.984 5.077 1.00 97.06 223 GLN A O 1
ATOM 1588 N N . PRO A 1 224 ? -0.166 2.107 5.100 1.00 98.19 224 PRO A N 1
ATOM 1589 C CA . PRO A 1 224 ? -1.287 1.212 5.397 1.00 98.19 224 PRO A CA 1
ATOM 1590 C C . PRO A 1 224 ? -2.018 1.536 6.701 1.00 98.19 224 PRO A C 1
ATOM 1592 O O . PRO A 1 224 ? -3.246 1.533 6.734 1.00 98.19 224 PRO A O 1
ATOM 1595 N N . ILE A 1 225 ? -1.280 1.898 7.756 1.00 98.31 225 ILE A N 1
ATOM 1596 C CA . ILE A 1 225 ? -1.860 2.298 9.046 1.00 98.31 225 ILE A CA 1
ATOM 1597 C C . ILE A 1 225 ? -2.623 3.620 8.882 1.00 98.31 225 ILE A C 1
ATOM 1599 O O . ILE A 1 225 ? -3.782 3.742 9.278 1.00 98.31 225 ILE A O 1
ATOM 1603 N N . ALA A 1 226 ? -2.013 4.603 8.210 1.00 97.56 226 ALA A N 1
ATOM 1604 C CA . ALA A 1 226 ? -2.665 5.870 7.879 1.00 97.56 226 ALA A CA 1
ATOM 1605 C C . ALA A 1 226 ? -3.932 5.686 7.016 1.00 97.56 226 ALA A C 1
ATOM 1607 O O . ALA A 1 226 ? -4.898 6.435 7.179 1.00 97.56 226 ALA A O 1
ATOM 1608 N N . LEU A 1 227 ? -3.956 4.694 6.122 1.00 98.06 227 LEU A N 1
ATOM 1609 C CA . LEU A 1 227 ? -5.113 4.370 5.291 1.00 98.06 227 LEU 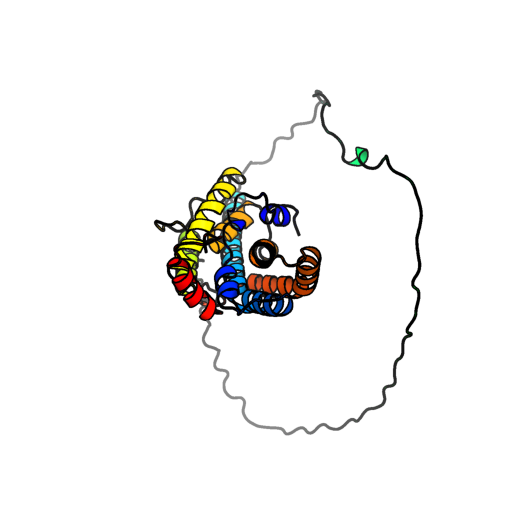A CA 1
ATOM 1610 C C . LEU A 1 227 ? -6.209 3.649 6.080 1.00 98.06 227 LEU A C 1
ATOM 1612 O O . LEU A 1 227 ? -7.376 4.009 5.940 1.00 98.06 227 LEU A O 1
ATOM 1616 N N . GLY A 1 228 ? -5.869 2.696 6.949 1.00 98.25 228 GLY A N 1
ATOM 1617 C CA . GLY A 1 228 ? -6.852 1.980 7.766 1.00 98.25 228 GLY A CA 1
ATOM 1618 C C . GLY A 1 228 ? -7.651 2.922 8.669 1.00 98.25 228 GLY A C 1
ATOM 1619 O O . GLY A 1 228 ? -8.879 2.915 8.653 1.00 98.25 228 GLY A O 1
ATOM 1620 N N . ILE A 1 229 ? -6.970 3.836 9.367 1.00 97.62 229 ILE A N 1
ATOM 1621 C CA . ILE A 1 229 ? -7.648 4.829 10.213 1.00 97.62 229 ILE A CA 1
ATOM 1622 C C . ILE A 1 229 ? -8.432 5.868 9.392 1.00 97.62 229 ILE A C 1
ATOM 1624 O O . ILE A 1 229 ? -9.509 6.289 9.812 1.00 97.62 229 ILE A O 1
ATOM 1628 N N . THR A 1 230 ? -7.949 6.241 8.199 1.00 97.69 230 THR A N 1
ATOM 1629 C CA . THR A 1 230 ? -8.671 7.164 7.303 1.00 97.69 230 THR A CA 1
ATOM 1630 C C . THR A 1 230 ? -9.939 6.523 6.740 1.00 97.69 230 THR A C 1
ATOM 1632 O O . THR A 1 230 ? -10.988 7.155 6.741 1.00 97.69 230 THR A O 1
ATOM 1635 N N . THR A 1 231 ? -9.880 5.264 6.302 1.00 97.94 231 THR A N 1
ATOM 1636 C CA . THR A 1 231 ? -11.046 4.527 5.779 1.00 97.94 231 THR A CA 1
ATOM 1637 C C . THR A 1 231 ? -12.090 4.253 6.865 1.00 97.94 231 THR A C 1
ATOM 1639 O O . THR A 1 231 ? -13.282 4.327 6.575 1.00 97.94 231 THR A O 1
ATOM 1642 N N . ALA A 1 232 ? -11.667 4.021 8.115 1.00 97.50 232 ALA A N 1
ATOM 1643 C CA . ALA A 1 232 ? -12.568 3.916 9.264 1.00 97.50 232 ALA A CA 1
ATOM 1644 C C . ALA A 1 232 ? -13.242 5.264 9.589 1.00 97.50 232 ALA A C 1
ATOM 1646 O O . ALA A 1 232 ? -14.462 5.328 9.718 1.00 97.50 232 ALA A O 1
ATOM 1647 N N . ALA A 1 233 ? -12.484 6.369 9.626 1.00 96.62 233 ALA A N 1
ATOM 1648 C CA . ALA A 1 233 ? -13.041 7.720 9.792 1.00 96.62 233 ALA A CA 1
ATOM 1649 C C . ALA A 1 233 ? -13.996 8.127 8.648 1.00 96.62 233 ALA A C 1
ATOM 1651 O O . ALA A 1 233 ? -14.909 8.933 8.847 1.00 96.62 233 ALA A O 1
ATOM 1652 N N . ALA A 1 234 ? -13.792 7.547 7.462 1.00 96.19 234 ALA A N 1
ATOM 1653 C CA . ALA A 1 234 ? -14.603 7.746 6.271 1.00 96.19 234 ALA A CA 1
ATOM 1654 C C . ALA A 1 234 ? -15.825 6.807 6.161 1.00 96.19 234 ALA A C 1
ATOM 1656 O O . ALA A 1 234 ? -16.559 6.899 5.177 1.00 96.19 234 ALA A O 1
ATOM 1657 N N . GLY A 1 235 ? -16.059 5.933 7.150 1.00 95.69 235 GLY A N 1
ATOM 1658 C CA . GLY A 1 235 ? -17.250 5.076 7.228 1.00 95.69 235 GLY A CA 1
ATOM 1659 C C . GLY A 1 235 ? -17.306 3.933 6.208 1.00 95.69 235 GLY A C 1
ATOM 1660 O O . GLY A 1 235 ? -18.398 3.490 5.862 1.00 95.69 235 GLY A O 1
ATOM 1661 N N . LEU A 1 236 ? -16.158 3.480 5.694 1.00 97.31 236 LEU A N 1
ATOM 1662 C CA . LEU A 1 236 ? -16.086 2.303 4.817 1.00 97.31 236 LEU A CA 1
ATOM 1663 C C . LEU A 1 236 ? -16.224 0.989 5.602 1.00 97.31 236 LEU A C 1
ATOM 1665 O O . LEU A 1 236 ? -16.150 0.991 6.828 1.00 97.31 236 LEU A O 1
ATOM 1669 N N . THR A 1 237 ? -16.374 -0.136 4.897 1.00 97.00 237 THR A N 1
ATOM 1670 C CA . THR A 1 237 ? -16.186 -1.474 5.492 1.00 97.00 237 THR A CA 1
ATOM 1671 C C . THR A 1 237 ? -14.720 -1.924 5.451 1.00 97.00 237 THR A C 1
ATOM 1673 O O . THR A 1 237 ? -13.910 -1.389 4.687 1.00 97.00 237 THR A O 1
ATOM 1676 N N . THR A 1 238 ? -14.378 -2.965 6.217 1.00 97.81 238 THR A N 1
ATOM 1677 C CA . THR A 1 238 ? -13.046 -3.595 6.220 1.00 97.81 238 THR A CA 1
ATOM 1678 C C . THR A 1 238 ? -12.638 -4.101 4.830 1.00 97.81 238 THR A C 1
ATOM 1680 O O . THR A 1 238 ? -11.496 -3.914 4.409 1.00 97.81 238 THR A O 1
ATOM 1683 N N . GLU A 1 239 ? -13.572 -4.686 4.077 1.00 97.38 239 GLU A N 1
ATOM 1684 C CA . GLU A 1 239 ? -13.366 -5.145 2.699 1.00 97.38 239 GLU A CA 1
ATOM 1685 C C . GLU A 1 239 ? -13.112 -3.973 1.746 1.00 97.38 239 GLU A C 1
ATOM 1687 O O . GLU A 1 239 ? -12.222 -4.037 0.898 1.00 97.38 239 GLU A O 1
ATOM 1692 N N . GLU A 1 240 ? -13.852 -2.873 1.898 1.00 97.94 240 GLU A N 1
ATOM 1693 C CA . GLU A 1 240 ? -13.655 -1.662 1.098 1.00 97.94 240 GLU A CA 1
ATOM 1694 C C . GLU A 1 240 ? -12.336 -0.958 1.442 1.00 97.94 240 GLU A C 1
ATOM 1696 O O . GLU A 1 240 ? -11.690 -0.409 0.548 1.00 97.94 240 GLU A O 1
ATOM 1701 N N . ALA A 1 241 ? -11.885 -1.018 2.698 1.00 98.38 241 ALA A N 1
ATOM 1702 C CA . ALA A 1 241 ? -10.570 -0.542 3.118 1.00 98.38 241 ALA A CA 1
ATOM 1703 C C . ALA A 1 241 ? -9.434 -1.385 2.509 1.00 98.38 241 ALA A C 1
ATOM 1705 O O . ALA A 1 241 ? -8.483 -0.829 1.950 1.00 98.38 241 ALA A O 1
ATOM 1706 N N . ALA A 1 242 ? -9.561 -2.717 2.538 1.00 98.44 242 ALA A N 1
ATOM 1707 C CA . ALA A 1 242 ? -8.629 -3.632 1.884 1.00 98.44 242 ALA A CA 1
ATOM 1708 C C . ALA A 1 242 ? -8.562 -3.375 0.367 1.00 98.44 242 ALA A C 1
ATOM 1710 O O . ALA A 1 242 ? -7.479 -3.159 -0.180 1.00 98.44 242 ALA A O 1
ATOM 1711 N N . LEU A 1 243 ? -9.718 -3.307 -0.304 1.00 97.75 243 LEU A N 1
ATOM 1712 C CA . LEU A 1 243 ? -9.819 -3.044 -1.742 1.00 97.75 243 LEU A CA 1
ATOM 1713 C C . LEU A 1 243 ? -9.253 -1.670 -2.119 1.00 97.75 243 LEU A C 1
ATOM 1715 O O . LEU A 1 243 ? -8.559 -1.552 -3.127 1.00 97.75 243 LEU A O 1
ATOM 1719 N N . THR A 1 244 ? -9.472 -0.649 -1.283 1.00 97.62 244 THR A N 1
ATOM 1720 C CA . THR A 1 244 ? -8.882 0.689 -1.458 1.00 97.62 244 THR A CA 1
ATOM 1721 C C . THR A 1 244 ? -7.350 0.620 -1.477 1.00 97.62 244 THR A C 1
ATOM 1723 O O . THR A 1 244 ? -6.722 1.247 -2.326 1.00 97.62 244 THR A O 1
ATOM 1726 N N . SER A 1 245 ? -6.744 -0.183 -0.597 1.00 97.75 245 SER A N 1
ATOM 1727 C CA . SER A 1 245 ? -5.288 -0.375 -0.518 1.00 97.75 245 SER A CA 1
ATOM 1728 C C . SER A 1 245 ? -4.720 -1.131 -1.732 1.00 97.75 245 SER A C 1
ATOM 1730 O O . SER A 1 245 ? -3.740 -0.698 -2.353 1.00 97.75 245 SER A O 1
ATOM 1732 N N . VAL A 1 246 ? -5.382 -2.228 -2.130 1.00 97.25 246 VAL A N 1
ATOM 1733 C CA . VAL A 1 246 ? -4.995 -3.044 -3.296 1.00 97.25 246 VAL A CA 1
ATOM 1734 C C . VAL A 1 246 ? -5.103 -2.239 -4.594 1.00 97.25 246 VAL A C 1
ATOM 1736 O O . VAL A 1 246 ? -4.136 -2.155 -5.357 1.00 97.25 246 VAL A O 1
ATOM 1739 N N . TYR A 1 247 ? -6.260 -1.619 -4.842 1.00 95.19 247 TYR A N 1
ATOM 1740 C CA . TYR A 1 247 ? -6.511 -0.876 -6.074 1.00 95.19 247 TYR A CA 1
ATOM 1741 C C . TYR A 1 247 ? -5.657 0.394 -6.166 1.00 95.19 247 TYR A C 1
ATOM 1743 O O . TYR A 1 247 ? -5.107 0.673 -7.231 1.00 95.19 247 TYR A O 1
ATOM 1751 N N . GLY A 1 248 ? -5.451 1.117 -5.059 1.00 94.12 248 GLY A N 1
ATOM 1752 C CA . GLY A 1 248 ? -4.573 2.289 -5.028 1.00 94.12 248 GLY A CA 1
ATOM 1753 C C . GLY A 1 248 ? -3.126 1.954 -5.401 1.00 94.12 248 GLY A C 1
ATOM 1754 O O . GLY A 1 248 ? -2.504 2.668 -6.191 1.00 94.12 248 GLY A O 1
ATOM 1755 N N . THR A 1 249 ? -2.618 0.812 -4.922 1.00 92.81 249 THR A N 1
ATOM 1756 C CA . THR A 1 249 ? -1.295 0.293 -5.310 1.00 92.81 249 THR A CA 1
ATOM 1757 C C . THR A 1 249 ? -1.224 0.001 -6.812 1.00 92.81 249 THR A C 1
ATOM 1759 O O . THR A 1 249 ? -0.281 0.421 -7.486 1.00 92.81 249 THR A O 1
ATOM 1762 N N . LEU A 1 250 ? -2.230 -0.690 -7.356 1.00 92.75 250 LEU A N 1
ATOM 1763 C CA . LEU A 1 250 ? -2.283 -1.063 -8.771 1.00 92.75 250 LEU A CA 1
ATOM 1764 C C . LEU A 1 250 ? -2.429 0.159 -9.700 1.00 92.75 250 LEU A C 1
ATOM 1766 O O . LEU A 1 250 ? -1.727 0.257 -10.707 1.00 92.75 250 LEU A O 1
ATOM 1770 N N . SER A 1 251 ? -3.289 1.112 -9.336 1.00 90.38 251 SER A N 1
ATOM 1771 C CA . SER A 1 251 ? -3.518 2.367 -10.062 1.00 90.38 251 SER A CA 1
ATOM 1772 C C . SER A 1 251 ? -2.254 3.238 -10.114 1.00 90.38 251 SER A C 1
ATOM 1774 O O . SER A 1 251 ? -1.856 3.704 -11.186 1.00 90.38 251 SER A O 1
ATOM 1776 N N . GLY A 1 252 ? -1.544 3.373 -8.985 1.00 91.12 252 GLY A N 1
ATOM 1777 C CA . GLY A 1 252 ? -0.261 4.080 -8.926 1.00 91.12 252 GLY A CA 1
ATOM 1778 C C . GLY A 1 252 ? 0.802 3.455 -9.838 1.00 91.12 252 GLY A C 1
ATOM 1779 O O . GLY A 1 252 ? 1.459 4.163 -10.605 1.00 91.12 252 GLY A O 1
ATOM 1780 N N . LEU A 1 253 ? 0.916 2.121 -9.833 1.00 92.38 253 LEU A N 1
ATOM 1781 C CA . LEU A 1 253 ? 1.825 1.384 -10.717 1.00 92.38 253 LEU A CA 1
ATOM 1782 C C . LEU A 1 253 ? 1.473 1.550 -12.204 1.00 92.38 253 LEU A C 1
ATOM 1784 O O . LEU A 1 253 ? 2.367 1.730 -13.030 1.00 92.38 253 LEU A O 1
ATOM 1788 N N . ALA A 1 254 ? 0.187 1.546 -12.553 1.00 90.00 254 ALA A N 1
ATOM 1789 C CA . ALA A 1 254 ? -0.280 1.779 -13.919 1.00 90.00 254 ALA A CA 1
ATOM 1790 C C . ALA A 1 254 ? 0.027 3.204 -14.411 1.00 90.00 254 ALA A C 1
ATOM 1792 O O . ALA A 1 254 ? 0.517 3.389 -15.527 1.00 90.00 254 ALA A O 1
ATOM 1793 N N . SER A 1 255 ? -0.199 4.208 -13.557 1.00 89.38 255 SER A N 1
ATOM 1794 C CA . SER A 1 255 ? 0.161 5.608 -13.812 1.00 89.38 255 SER A CA 1
ATOM 1795 C C . SER A 1 255 ? 1.670 5.771 -14.042 1.00 89.38 255 SER A C 1
ATOM 1797 O O . SER A 1 255 ? 2.099 6.454 -14.978 1.00 89.38 255 SER A O 1
ATOM 1799 N N . ALA A 1 256 ? 2.490 5.082 -13.241 1.00 91.88 256 ALA A N 1
ATOM 1800 C CA . ALA A 1 256 ? 3.935 5.054 -13.424 1.00 91.88 256 ALA A CA 1
ATOM 1801 C C . ALA A 1 256 ? 4.351 4.355 -14.733 1.00 91.88 256 ALA A C 1
ATOM 1803 O O . ALA A 1 256 ? 5.225 4.863 -15.433 1.00 91.88 256 ALA A O 1
ATOM 1804 N N . ALA A 1 257 ? 3.700 3.251 -15.116 1.00 91.69 257 ALA A N 1
ATOM 1805 C CA . ALA A 1 257 ? 4.006 2.516 -16.346 1.00 91.69 257 ALA A CA 1
ATOM 1806 C C . ALA A 1 257 ? 3.822 3.363 -17.620 1.00 91.69 257 ALA A C 1
ATOM 1808 O O . ALA A 1 257 ? 4.704 3.357 -18.480 1.00 91.69 257 ALA A O 1
ATOM 1809 N N . VAL A 1 258 ? 2.735 4.144 -17.717 1.00 90.25 258 VAL A N 1
ATOM 1810 C CA . VAL A 1 258 ? 2.517 5.088 -18.837 1.00 90.25 258 VAL A CA 1
ATOM 1811 C C . VAL A 1 258 ? 3.677 6.086 -18.938 1.00 90.25 258 VAL A C 1
ATOM 1813 O O . VAL A 1 258 ? 4.210 6.316 -20.021 1.00 90.25 258 VAL A O 1
ATOM 1816 N N . ARG A 1 259 ? 4.098 6.653 -17.799 1.00 88.75 259 ARG A N 1
ATOM 1817 C CA . ARG A 1 259 ? 5.152 7.679 -17.718 1.00 88.75 259 ARG A CA 1
ATOM 1818 C C . ARG A 1 259 ? 6.567 7.144 -17.964 1.00 88.75 259 ARG A C 1
ATOM 1820 O O . ARG A 1 259 ? 7.409 7.907 -18.422 1.00 88.75 259 ARG A O 1
ATOM 1827 N N . LEU A 1 260 ? 6.835 5.881 -17.627 1.00 89.50 260 LEU A N 1
ATOM 1828 C CA . LEU A 1 260 ? 8.165 5.262 -17.718 1.00 89.50 260 LEU A CA 1
ATOM 1829 C C . LEU A 1 260 ? 8.436 4.584 -19.064 1.00 89.50 260 LEU A C 1
ATOM 1831 O O . LEU A 1 260 ? 9.561 4.630 -19.546 1.00 89.50 260 LEU A O 1
ATOM 1835 N N . GLN A 1 261 ? 7.428 3.924 -19.640 1.00 83.44 261 GLN A N 1
ATOM 1836 C CA . GLN A 1 261 ? 7.595 3.050 -20.809 1.00 83.44 261 GLN A CA 1
ATOM 1837 C C . GLN A 1 261 ? 6.872 3.557 -22.067 1.00 83.44 261 GLN A C 1
ATOM 1839 O O . GLN A 1 261 ? 7.005 2.958 -23.129 1.00 83.44 261 GLN A O 1
ATOM 1844 N N . GLY A 1 262 ? 6.067 4.625 -21.972 1.00 80.00 262 GLY A N 1
ATOM 1845 C CA . GLY A 1 262 ? 5.272 5.116 -23.107 1.00 80.00 262 GLY A CA 1
ATOM 1846 C C . GLY A 1 262 ? 4.245 4.099 -23.629 1.00 80.00 262 GLY A C 1
ATOM 1847 O O . GLY A 1 262 ? 3.799 4.203 -24.770 1.00 80.00 262 GLY A O 1
ATOM 1848 N N . LEU A 1 263 ? 3.890 3.100 -22.811 1.00 85.44 263 LEU A N 1
ATOM 1849 C CA . LEU A 1 263 ? 2.918 2.064 -23.155 1.00 85.44 263 LEU A CA 1
ATOM 1850 C C . LEU A 1 263 ? 1.537 2.675 -23.408 1.00 85.44 263 LEU A C 1
ATOM 1852 O O . LEU A 1 263 ? 1.111 3.589 -22.701 1.00 85.44 263 LEU A O 1
ATOM 1856 N N . ASP A 1 264 ? 0.820 2.097 -24.372 1.00 90.06 264 ASP A N 1
ATOM 1857 C CA . ASP A 1 264 ? -0.549 2.473 -24.727 1.00 90.06 264 ASP A CA 1
ATOM 1858 C C . ASP A 1 264 ? -1.471 2.462 -23.480 1.00 90.06 264 ASP A C 1
ATOM 1860 O O . ASP A 1 264 ? -1.713 1.390 -22.903 1.00 90.06 264 ASP A O 1
ATOM 1864 N N . PRO A 1 265 ? -2.021 3.624 -23.063 1.00 90.81 265 PRO A N 1
ATOM 1865 C CA . PRO A 1 265 ? -2.902 3.718 -21.903 1.00 90.81 265 PRO A CA 1
ATOM 1866 C C . PRO A 1 265 ? -4.144 2.826 -22.001 1.00 90.81 265 PRO A C 1
ATOM 1868 O O . PRO A 1 265 ? -4.591 2.303 -20.981 1.00 90.81 265 PRO A O 1
ATOM 1871 N N . TYR A 1 266 ? -4.679 2.584 -23.204 1.00 95.00 266 TYR A N 1
ATOM 1872 C CA . TYR A 1 266 ? -5.822 1.688 -23.398 1.00 95.00 266 TYR A CA 1
ATOM 1873 C C . TYR A 1 266 ? -5.441 0.227 -23.139 1.00 95.00 266 TYR A C 1
ATOM 1875 O O . TYR A 1 266 ? -6.229 -0.532 -22.575 1.00 95.00 266 TYR A O 1
ATOM 1883 N N . ARG A 1 267 ? -4.212 -0.175 -23.490 1.00 95.88 267 ARG A N 1
ATOM 1884 C CA . ARG A 1 267 ? -3.688 -1.523 -23.205 1.00 95.88 267 ARG A CA 1
ATOM 1885 C C . ARG A 1 267 ? -3.389 -1.722 -21.726 1.00 95.88 267 ARG A C 1
ATOM 1887 O O . ARG A 1 267 ? -3.658 -2.807 -21.213 1.00 95.88 267 ARG A O 1
ATOM 1894 N N . ILE A 1 268 ? -2.895 -0.687 -21.046 1.00 94.38 268 ILE A N 1
ATOM 1895 C CA . ILE A 1 268 ? -2.738 -0.694 -19.587 1.00 94.38 268 ILE A CA 1
ATOM 1896 C C . ILE A 1 268 ? -4.104 -0.808 -18.904 1.00 94.38 268 ILE A C 1
ATOM 1898 O O . ILE A 1 268 ? -4.269 -1.677 -18.055 1.00 94.38 268 ILE A O 1
ATOM 1902 N N . GLN A 1 269 ? -5.111 -0.027 -19.306 1.00 95.00 269 GLN A N 1
ATOM 1903 C CA . GLN A 1 269 ? -6.456 -0.149 -18.730 1.00 95.00 269 GLN A CA 1
ATOM 1904 C C . GLN A 1 269 ? -7.071 -1.532 -18.985 1.00 95.00 269 GLN A C 1
ATOM 1906 O O . GLN A 1 269 ? -7.559 -2.163 -18.052 1.00 95.00 269 GLN A O 1
ATOM 1911 N N . ALA A 1 270 ? -6.942 -2.076 -20.199 1.00 96.62 270 ALA A N 1
ATOM 1912 C CA . ALA A 1 270 ? -7.375 -3.441 -20.498 1.00 96.62 270 ALA A CA 1
ATOM 1913 C C . ALA A 1 270 ? -6.629 -4.513 -19.675 1.00 96.62 270 ALA A C 1
ATOM 1915 O O . ALA A 1 270 ? -7.186 -5.580 -19.419 1.00 96.62 270 ALA A O 1
ATOM 1916 N N . LEU A 1 271 ? -5.378 -4.266 -19.268 1.00 96.38 271 LEU A N 1
ATOM 1917 C CA . LEU A 1 271 ? -4.650 -5.101 -18.308 1.00 96.38 271 LEU A CA 1
ATOM 1918 C C . LEU A 1 271 ? -5.237 -4.963 -16.895 1.00 96.38 271 LEU A C 1
ATOM 1920 O O . LEU A 1 271 ? -5.526 -5.981 -16.274 1.00 96.38 271 LEU A O 1
ATOM 1924 N N . LEU A 1 272 ? -5.504 -3.746 -16.415 1.00 95.38 272 LEU A N 1
ATOM 1925 C CA . LEU A 1 272 ? -6.124 -3.544 -15.099 1.00 95.38 272 LEU A CA 1
ATOM 1926 C C . LEU A 1 272 ? -7.496 -4.221 -14.995 1.00 95.38 272 LEU A C 1
ATOM 1928 O O . LEU A 1 272 ? -7.772 -4.884 -13.999 1.00 95.38 272 LEU A O 1
ATOM 1932 N N . THR A 1 273 ? -8.322 -4.144 -16.043 1.00 96.88 273 THR A N 1
ATOM 1933 C CA . THR A 1 273 ? -9.613 -4.848 -16.093 1.00 96.88 273 THR A CA 1
ATOM 1934 C C . THR A 1 273 ? -9.452 -6.371 -16.014 1.00 96.88 273 THR A C 1
ATOM 1936 O O . THR A 1 273 ? -10.257 -7.022 -15.353 1.00 96.88 273 THR A O 1
ATOM 1939 N N . ARG A 1 274 ? -8.408 -6.959 -16.626 1.00 97.31 274 ARG A N 1
ATOM 1940 C CA . ARG A 1 274 ? -8.110 -8.401 -16.478 1.00 97.31 274 ARG A CA 1
ATOM 1941 C C . ARG A 1 274 ? -7.640 -8.767 -15.070 1.00 97.31 274 ARG A C 1
ATOM 1943 O O . ARG A 1 274 ? -7.937 -9.865 -14.611 1.00 97.31 274 ARG A O 1
ATOM 1950 N N . LEU A 1 275 ? -6.912 -7.873 -14.399 1.00 97.19 275 LEU A N 1
ATOM 1951 C CA . LEU A 1 275 ? -6.391 -8.096 -13.046 1.00 97.19 275 LEU A CA 1
ATOM 1952 C C . LEU A 1 275 ? -7.429 -7.852 -11.938 1.00 97.19 275 LEU A C 1
ATOM 1954 O O . LEU A 1 275 ? -7.208 -8.305 -10.818 1.00 97.19 275 LEU A O 1
ATOM 1958 N N . ALA A 1 276 ? -8.560 -7.198 -12.225 1.00 96.81 276 ALA A N 1
ATOM 1959 C CA . ALA A 1 276 ? -9.577 -6.860 -11.224 1.00 96.81 276 ALA A CA 1
ATOM 1960 C C . ALA A 1 276 ? -10.047 -8.055 -10.355 1.00 96.81 276 ALA A C 1
ATOM 1962 O O . ALA A 1 276 ? -10.008 -7.914 -9.134 1.00 96.81 276 ALA A O 1
ATOM 1963 N N . PRO A 1 277 ? -10.340 -9.263 -10.890 1.00 97.81 277 PRO A N 1
ATOM 1964 C CA . PRO A 1 277 ? -10.700 -10.415 -10.052 1.00 97.81 277 PRO A CA 1
ATOM 1965 C C . PRO A 1 277 ? -9.574 -10.872 -9.106 1.00 97.81 277 PRO A C 1
ATOM 1967 O O . PRO A 1 277 ? -9.840 -11.420 -8.035 1.00 97.81 277 PRO A O 1
ATOM 1970 N N . ILE A 1 278 ? -8.308 -10.640 -9.477 1.00 97.62 278 ILE A N 1
ATOM 1971 C CA . ILE A 1 278 ? -7.155 -10.900 -8.602 1.00 97.62 278 ILE A CA 1
ATOM 1972 C C . ILE A 1 278 ? -7.127 -9.851 -7.489 1.00 97.62 278 ILE A C 1
ATOM 1974 O O . ILE A 1 278 ? -6.945 -10.217 -6.334 1.00 97.62 278 ILE A O 1
ATOM 1978 N N . CYS A 1 279 ? -7.378 -8.575 -7.800 1.00 96.88 279 CYS A N 1
ATOM 1979 C CA . CYS A 1 279 ? -7.495 -7.521 -6.791 1.00 96.88 279 CYS A CA 1
ATOM 1980 C C . CYS A 1 279 ? -8.603 -7.803 -5.776 1.00 96.88 279 CYS A C 1
ATOM 1982 O O . CYS A 1 279 ? -8.352 -7.690 -4.578 1.00 96.88 279 CYS A O 1
ATOM 1984 N N . ASP A 1 280 ? -9.784 -8.217 -6.240 1.00 97.38 280 ASP A N 1
ATOM 1985 C CA . ASP A 1 280 ? -10.912 -8.578 -5.377 1.00 97.38 280 ASP A CA 1
ATOM 1986 C C . ASP A 1 280 ? -10.546 -9.759 -4.461 1.00 97.38 280 ASP A C 1
ATOM 1988 O O . ASP A 1 280 ? -10.797 -9.721 -3.256 1.00 97.38 280 ASP A O 1
ATOM 1992 N N . THR A 1 281 ? -9.866 -10.776 -5.004 1.00 98.19 281 THR A N 1
ATOM 1993 C CA . THR A 1 281 ? -9.386 -11.938 -4.237 1.00 98.19 281 THR A CA 1
ATOM 1994 C C . THR A 1 281 ? -8.327 -11.542 -3.198 1.00 98.19 281 THR A C 1
ATOM 1996 O O . THR A 1 281 ? -8.409 -11.959 -2.043 1.00 98.19 281 THR A O 1
ATOM 1999 N N . THR A 1 282 ? -7.348 -10.709 -3.571 1.00 98.31 282 THR A N 1
ATOM 2000 C CA . THR A 1 282 ? -6.320 -10.183 -2.656 1.00 98.31 282 THR A CA 1
ATOM 2001 C C . THR A 1 282 ? -6.941 -9.324 -1.552 1.00 98.31 282 THR A C 1
ATOM 2003 O O . THR A 1 282 ? -6.553 -9.454 -0.392 1.00 98.31 282 THR A O 1
ATOM 2006 N N . ALA A 1 283 ? -7.921 -8.480 -1.884 1.00 98.19 283 ALA A N 1
ATOM 2007 C CA . ALA A 1 283 ? -8.636 -7.646 -0.923 1.00 98.19 283 ALA A CA 1
ATOM 2008 C C . ALA A 1 283 ? -9.473 -8.486 0.054 1.00 98.19 283 ALA A C 1
ATOM 2010 O O . ALA A 1 283 ? -9.424 -8.241 1.257 1.00 98.19 283 ALA A O 1
ATOM 2011 N N . ALA A 1 284 ? -10.176 -9.513 -0.432 1.00 98.06 284 ALA A N 1
ATOM 2012 C CA . ALA A 1 284 ? -10.927 -10.439 0.413 1.00 98.06 284 ALA A CA 1
ATOM 2013 C C . ALA A 1 284 ? -10.011 -11.215 1.376 1.00 98.06 284 ALA A C 1
ATOM 2015 O O . ALA A 1 284 ? -10.306 -11.293 2.567 1.00 98.06 284 ALA A O 1
ATOM 2016 N N . ALA A 1 285 ? -8.869 -11.725 0.899 1.00 98.06 285 ALA A N 1
ATOM 2017 C CA . ALA A 1 285 ? -7.884 -12.404 1.746 1.00 98.06 285 ALA A CA 1
ATOM 2018 C C . ALA A 1 285 ? -7.289 -11.466 2.817 1.00 98.06 285 ALA A C 1
ATOM 2020 O O . ALA A 1 285 ? -7.142 -11.852 3.976 1.00 98.06 285 ALA A O 1
ATOM 2021 N N . ALA A 1 286 ? -6.997 -10.215 2.451 1.00 98.38 286 ALA A N 1
ATOM 2022 C CA . ALA A 1 286 ? -6.541 -9.185 3.382 1.00 98.38 286 ALA A CA 1
ATOM 2023 C C . ALA A 1 286 ? -7.600 -8.811 4.435 1.00 98.38 286 ALA A C 1
ATOM 2025 O O . ALA A 1 286 ? -7.263 -8.646 5.606 1.00 98.38 286 ALA A O 1
ATOM 2026 N N . ALA A 1 287 ? -8.872 -8.706 4.041 1.00 98.12 287 ALA A N 1
ATOM 2027 C CA . ALA A 1 287 ? -9.978 -8.429 4.955 1.00 98.12 287 ALA A CA 1
ATOM 2028 C C . ALA A 1 287 ? -10.247 -9.599 5.916 1.00 98.12 287 ALA A C 1
ATOM 2030 O O . ALA A 1 287 ? -10.487 -9.370 7.096 1.00 98.12 287 ALA A O 1
ATOM 2031 N N . GLN A 1 288 ? -10.129 -10.848 5.451 1.00 97.19 288 GLN A N 1
ATOM 2032 C CA . GLN A 1 288 ? -10.212 -12.036 6.311 1.00 97.19 288 GLN A CA 1
ATOM 2033 C C . GLN A 1 288 ? -9.083 -12.076 7.352 1.00 97.19 288 GLN A C 1
ATOM 2035 O O . GLN A 1 288 ? -9.333 -12.391 8.514 1.00 97.19 288 GLN A O 1
ATOM 2040 N N . ALA A 1 289 ? -7.858 -11.703 6.966 1.00 96.88 289 ALA A N 1
ATOM 2041 C CA . ALA A 1 289 ? -6.724 -11.623 7.887 1.00 96.88 289 ALA A CA 1
ATOM 2042 C C . ALA A 1 289 ? -6.888 -10.538 8.972 1.00 96.88 289 ALA A C 1
ATOM 2044 O O . ALA A 1 289 ? -6.270 -10.636 10.024 1.00 96.88 289 ALA A O 1
ATOM 2045 N N . ALA A 1 290 ? -7.750 -9.533 8.779 1.00 94.62 290 ALA A N 1
ATOM 2046 C CA . ALA A 1 290 ? -7.982 -8.479 9.774 1.00 94.62 290 ALA A CA 1
ATOM 2047 C C . ALA A 1 290 ? -8.561 -8.982 11.113 1.00 94.62 290 ALA A C 1
ATOM 2049 O O . ALA A 1 290 ? -8.560 -8.231 12.087 1.00 94.62 290 ALA A O 1
ATOM 2050 N N . GLY A 1 291 ? -9.068 -10.221 11.161 1.00 87.44 291 GLY A N 1
ATOM 2051 C CA . GLY A 1 291 ? -9.556 -10.873 12.379 1.00 87.44 291 GLY A CA 1
ATOM 2052 C C . GLY A 1 291 ? -8.509 -11.682 13.161 1.00 87.44 291 GLY A C 1
ATOM 2053 O O . GLY A 1 291 ? -8.869 -12.260 14.183 1.00 87.44 291 GLY A O 1
ATOM 2054 N N . THR A 1 292 ? -7.255 -11.771 12.698 1.00 92.12 292 THR A N 1
ATOM 2055 C CA . THR A 1 292 ? -6.167 -12.484 13.401 1.00 92.12 292 THR A CA 1
ATOM 2056 C C . THR A 1 292 ? -5.317 -11.533 14.247 1.00 92.12 292 THR A C 1
ATOM 2058 O O . THR A 1 292 ? -5.485 -10.313 14.187 1.00 92.12 292 THR A O 1
ATOM 2061 N N . SER A 1 293 ? -4.368 -12.062 15.025 1.00 94.06 293 SER A N 1
ATOM 2062 C CA . SER A 1 293 ? -3.400 -11.206 15.724 1.00 94.06 293 SER A CA 1
ATOM 2063 C C . SER A 1 293 ? -2.474 -10.465 14.734 1.00 94.06 293 SER A C 1
ATOM 2065 O O . SER A 1 293 ? -2.251 -10.963 13.623 1.00 94.06 293 SER A O 1
ATOM 2067 N N . PRO A 1 294 ? -1.885 -9.308 15.111 1.00 95.44 294 PRO A N 1
ATOM 2068 C CA . PRO A 1 294 ? -0.922 -8.583 14.273 1.00 95.44 294 PRO A CA 1
ATOM 2069 C C . PRO A 1 294 ? 0.262 -9.440 13.798 1.00 95.44 294 PRO A C 1
ATOM 2071 O O . PRO A 1 294 ? 0.688 -9.322 12.648 1.00 95.44 294 PRO A O 1
ATOM 2074 N N . ALA A 1 295 ? 0.740 -10.355 14.648 1.00 95.44 295 ALA A N 1
ATOM 2075 C CA . ALA A 1 295 ? 1.817 -11.293 14.332 1.00 95.44 295 ALA A CA 1
ATOM 2076 C C . ALA A 1 295 ? 1.445 -12.305 13.229 1.00 95.44 295 ALA A C 1
ATOM 2078 O O . ALA A 1 295 ? 2.300 -12.706 12.438 1.00 95.44 295 ALA A O 1
ATOM 2079 N N . GLU A 1 296 ? 0.171 -12.694 13.136 1.00 96.69 296 GLU A N 1
ATOM 2080 C CA . GLU A 1 296 ? -0.343 -13.649 12.143 1.00 96.69 296 GLU A CA 1
ATOM 2081 C C . GLU A 1 296 ? -0.669 -12.998 10.787 1.00 96.69 296 GLU A C 1
ATOM 2083 O O . GLU A 1 296 ? -0.911 -13.708 9.806 1.00 96.69 296 GLU A O 1
ATOM 2088 N N . LEU A 1 297 ? -0.640 -11.661 10.694 1.00 98.12 297 LEU A N 1
ATOM 2089 C CA . LEU A 1 297 ? -0.894 -10.954 9.439 1.00 98.12 297 LEU A CA 1
ATOM 2090 C C . LEU A 1 297 ? 0.132 -11.329 8.350 1.00 98.12 297 LEU A C 1
ATOM 2092 O O . LEU A 1 297 ? 1.327 -11.473 8.650 1.00 98.12 297 LEU A O 1
ATOM 2096 N N . PRO A 1 298 ? -0.298 -11.407 7.069 1.00 97.81 298 PRO A N 1
ATOM 2097 C CA . PRO A 1 298 ? 0.542 -11.778 5.936 1.00 97.81 298 PRO A CA 1
ATOM 2098 C C . PRO A 1 298 ? 1.932 -11.132 5.945 1.00 97.81 298 PRO A C 1
ATOM 2100 O O . PRO A 1 298 ? 2.077 -9.916 6.053 1.00 97.81 298 PRO A O 1
ATOM 2103 N N . ALA A 1 299 ? 2.958 -11.965 5.771 1.00 97.06 299 ALA A N 1
ATOM 2104 C CA . ALA A 1 299 ? 4.370 -11.576 5.742 1.00 97.06 299 ALA A CA 1
AT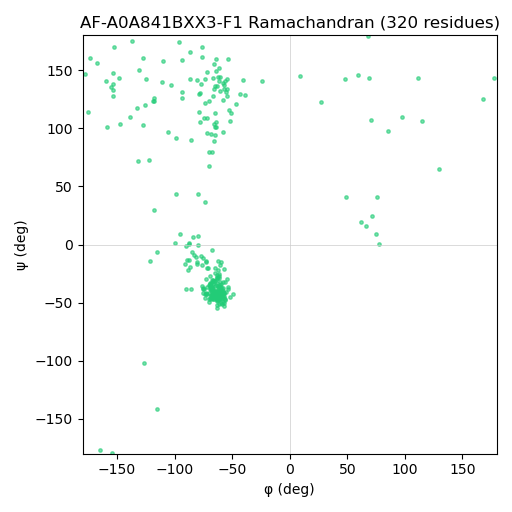OM 2105 C C . ALA A 1 299 ? 5.035 -11.884 4.382 1.00 97.06 299 ALA A C 1
ATOM 2107 O O . ALA A 1 299 ? 6.225 -12.188 4.307 1.00 97.06 299 ALA A O 1
ATOM 2108 N N . ALA A 1 300 ? 4.257 -11.852 3.294 1.00 96.38 300 ALA A N 1
ATOM 2109 C CA . ALA A 1 300 ? 4.744 -12.130 1.944 1.00 96.38 300 ALA A CA 1
ATOM 2110 C C . ALA A 1 300 ? 5.763 -11.064 1.495 1.00 96.38 300 ALA A C 1
ATOM 2112 O O . ALA A 1 300 ? 5.417 -9.899 1.299 1.00 96.38 300 ALA A O 1
ATOM 2113 N N . SER A 1 301 ? 7.023 -11.468 1.329 1.00 92.38 301 SER A N 1
ATOM 2114 C CA . SER A 1 301 ? 8.140 -10.566 1.038 1.00 92.38 301 SER A CA 1
ATOM 2115 C C . SER A 1 301 ? 8.422 -10.428 -0.460 1.00 92.38 301 SER A C 1
ATOM 2117 O O . SER A 1 301 ? 8.080 -11.291 -1.269 1.00 92.38 301 SER A O 1
ATOM 2119 N N . ALA A 1 302 ? 9.092 -9.337 -0.836 1.00 93.56 302 ALA A N 1
ATOM 2120 C CA . ALA A 1 302 ? 9.542 -9.096 -2.203 1.00 93.56 302 ALA A CA 1
ATOM 2121 C C . ALA A 1 302 ? 11.024 -8.669 -2.220 1.00 93.56 302 ALA A C 1
ATOM 2123 O O . ALA A 1 302 ? 11.309 -7.516 -2.535 1.00 93.56 302 ALA A O 1
ATOM 2124 N N . PRO A 1 303 ? 11.989 -9.578 -1.956 1.00 94.69 303 PRO A N 1
ATOM 2125 C CA . PRO A 1 303 ? 13.396 -9.207 -1.752 1.00 94.69 303 PRO A CA 1
ATOM 2126 C C . PRO A 1 303 ? 14.025 -8.419 -2.910 1.00 94.69 303 PRO A C 1
ATOM 2128 O O . PRO A 1 303 ? 14.859 -7.542 -2.701 1.00 94.69 303 PRO A O 1
ATOM 2131 N N . LEU A 1 304 ? 13.599 -8.682 -4.153 1.00 93.25 304 LEU A N 1
ATOM 2132 C CA . LEU A 1 304 ? 14.036 -7.897 -5.311 1.00 93.25 304 LEU A CA 1
ATOM 2133 C C . LEU A 1 304 ? 13.510 -6.457 -5.291 1.00 93.25 304 LEU A C 1
ATOM 2135 O O . LEU A 1 304 ? 14.181 -5.588 -5.838 1.00 93.25 304 LEU A O 1
ATOM 2139 N N . ALA A 1 305 ? 12.340 -6.191 -4.709 1.00 92.44 305 ALA A N 1
ATOM 2140 C CA . ALA A 1 305 ? 11.818 -4.841 -4.517 1.00 92.44 305 ALA A CA 1
ATOM 2141 C C . ALA A 1 305 ? 12.577 -4.109 -3.401 1.00 92.44 305 ALA A C 1
ATOM 2143 O O . ALA A 1 305 ? 12.963 -2.966 -3.624 1.00 92.44 305 ALA A O 1
ATOM 2144 N N . ASP A 1 306 ? 12.873 -4.777 -2.278 1.00 95.00 306 ASP A N 1
ATOM 2145 C CA . ASP A 1 306 ? 13.709 -4.224 -1.200 1.00 95.00 306 ASP A CA 1
ATOM 2146 C C . ASP A 1 306 ? 15.095 -3.807 -1.723 1.00 95.00 306 ASP A C 1
ATOM 2148 O O . ASP A 1 306 ? 15.487 -2.648 -1.605 1.00 95.00 306 ASP A O 1
ATOM 2152 N N . ILE A 1 307 ? 15.805 -4.719 -2.402 1.00 96.00 307 ILE A N 1
ATOM 2153 C CA . ILE A 1 307 ? 17.124 -4.437 -2.999 1.00 96.00 307 ILE A CA 1
ATOM 2154 C C . ILE A 1 307 ? 17.029 -3.322 -4.053 1.00 96.00 307 ILE A C 1
ATOM 2156 O O . ILE A 1 307 ? 17.884 -2.439 -4.107 1.00 96.00 307 ILE A O 1
ATOM 2160 N N . SER A 1 308 ? 15.986 -3.333 -4.892 1.00 94.75 308 SER A N 1
ATOM 2161 C CA . SER A 1 308 ? 15.807 -2.302 -5.926 1.00 94.75 308 SER A CA 1
ATOM 2162 C C . SER A 1 308 ? 15.531 -0.917 -5.338 1.00 94.75 308 SER A C 1
ATOM 2164 O O . SER A 1 308 ? 15.918 0.070 -5.954 1.00 94.75 308 SER A O 1
ATOM 2166 N N . ALA A 1 309 ? 14.876 -0.831 -4.177 1.00 95.69 309 ALA A N 1
ATOM 2167 C CA . ALA A 1 309 ? 14.580 0.432 -3.511 1.00 95.69 309 ALA A CA 1
ATOM 2168 C C . ALA A 1 309 ? 15.833 1.066 -2.892 1.00 95.69 309 ALA A C 1
ATOM 2170 O O . ALA A 1 309 ? 16.049 2.263 -3.069 1.00 95.69 309 ALA A O 1
ATOM 2171 N N . GLU A 1 310 ? 16.696 0.271 -2.249 1.00 97.12 310 GLU A N 1
ATOM 2172 C CA . GLU A 1 310 ? 17.995 0.760 -1.761 1.00 97.12 310 GLU A CA 1
ATOM 2173 C C . GLU A 1 310 ? 18.889 1.236 -2.913 1.00 97.12 310 GLU A C 1
ATOM 2175 O O . GLU A 1 310 ? 19.495 2.300 -2.825 1.00 97.12 310 GLU A O 1
ATOM 2180 N N . LEU A 1 311 ? 18.923 0.502 -4.033 1.00 94.94 311 LEU A N 1
ATOM 2181 C CA . LEU A 1 311 ? 19.670 0.922 -5.223 1.00 94.94 311 LEU A CA 1
ATOM 2182 C C . LEU A 1 311 ? 19.089 2.193 -5.863 1.00 94.94 311 LEU A C 1
ATOM 2184 O O . LEU A 1 311 ? 19.847 3.073 -6.253 1.00 94.94 311 LEU A O 1
ATOM 2188 N N . HIS A 1 312 ? 17.761 2.321 -5.963 1.00 95.50 312 HIS A N 1
ATOM 2189 C CA . HIS A 1 312 ? 17.097 3.524 -6.495 1.00 95.50 312 HIS A CA 1
ATOM 2190 C C . HIS A 1 312 ? 17.344 4.760 -5.621 1.00 95.50 312 HIS A C 1
ATOM 2192 O O . HIS A 1 312 ? 17.545 5.859 -6.140 1.00 95.50 312 HIS A O 1
ATOM 2198 N N . ALA A 1 313 ? 17.427 4.581 -4.300 1.00 94.62 313 ALA A N 1
ATOM 2199 C CA . ALA A 1 313 ? 17.739 5.659 -3.368 1.00 94.62 313 ALA A CA 1
ATOM 2200 C C . ALA A 1 313 ? 19.125 6.294 -3.612 1.00 94.62 313 ALA A C 1
ATOM 2202 O O . ALA A 1 313 ? 19.302 7.475 -3.301 1.00 94.62 313 ALA A O 1
ATOM 2203 N N . THR A 1 314 ? 20.083 5.566 -4.208 1.00 94.31 314 THR A N 1
ATOM 2204 C CA . THR A 1 314 ? 21.410 6.104 -4.563 1.00 94.31 314 THR A CA 1
ATOM 2205 C C . THR A 1 314 ? 21.474 6.759 -5.947 1.00 94.31 314 THR A C 1
ATOM 2207 O O . THR A 1 314 ? 22.550 7.198 -6.348 1.00 94.31 314 THR A O 1
ATOM 2210 N N . TRP A 1 315 ? 20.379 6.819 -6.714 1.00 93.88 315 TRP A N 1
ATOM 2211 C CA . TRP A 1 315 ? 20.394 7.427 -8.050 1.00 93.88 315 TRP A CA 1
ATOM 2212 C C . TRP A 1 315 ? 20.367 8.957 -7.980 1.00 93.88 315 TRP A C 1
ATOM 2214 O O . TRP A 1 315 ? 19.493 9.542 -7.334 1.00 93.88 315 TRP A O 1
ATOM 2224 N N . GLU A 1 316 ? 21.279 9.606 -8.708 1.00 88.25 316 GLU A N 1
ATOM 2225 C CA . GLU A 1 316 ? 21.346 11.072 -8.827 1.00 88.25 316 GLU A CA 1
ATOM 2226 C C . GLU A 1 316 ? 20.157 11.654 -9.608 1.00 88.25 316 GLU A C 1
ATOM 2228 O O . GLU A 1 316 ? 19.626 12.703 -9.246 1.00 88.25 316 GLU A O 1
ATOM 2233 N N . VAL A 1 317 ? 19.708 10.953 -10.655 1.00 87.81 317 VAL A N 1
ATOM 2234 C CA . VAL A 1 317 ? 18.564 11.334 -11.495 1.00 87.81 317 VAL A CA 1
ATOM 2235 C C . VAL A 1 317 ? 17.498 10.245 -11.405 1.00 87.81 317 VAL A C 1
ATOM 2237 O O . VAL A 1 317 ? 17.769 9.080 -11.685 1.00 87.81 317 VAL A O 1
ATOM 2240 N N . ARG A 1 318 ? 16.282 10.635 -11.013 1.00 86.88 318 ARG A N 1
ATOM 2241 C CA . ARG A 1 318 ? 15.107 9.762 -10.867 1.00 86.88 318 ARG A CA 1
ATOM 2242 C C . ARG A 1 318 ? 13.827 10.531 -11.185 1.00 86.88 318 ARG A C 1
ATOM 2244 O O . ARG A 1 318 ? 13.719 11.714 -10.860 1.00 86.88 318 ARG A O 1
ATOM 2251 N N . LEU A 1 319 ? 12.867 9.867 -11.820 1.00 86.69 319 LEU A N 1
ATOM 2252 C CA . LEU A 1 319 ? 11.566 10.418 -12.212 1.00 86.69 319 LEU A CA 1
ATOM 2253 C C . LEU A 1 319 ? 10.517 10.302 -11.096 1.00 86.69 319 LEU A C 1
ATOM 2255 O O . LEU A 1 319 ? 9.509 11.016 -11.126 1.00 86.69 319 LEU A O 1
ATOM 2259 N N . PHE A 1 320 ? 10.740 9.413 -10.125 1.00 87.88 320 PHE A N 1
ATOM 2260 C CA . PHE A 1 320 ? 9.859 9.183 -8.982 1.00 87.88 320 PHE A CA 1
ATOM 2261 C C . PHE A 1 320 ? 10.607 9.277 -7.647 1.00 87.88 320 PHE A C 1
ATOM 2263 O O . PHE A 1 320 ? 11.832 9.187 -7.568 1.00 87.88 320 PHE A O 1
ATOM 2270 N N . ALA A 1 321 ? 9.851 9.484 -6.568 1.00 80.06 321 ALA A N 1
ATOM 2271 C CA . ALA A 1 321 ? 10.387 9.604 -5.213 1.00 80.06 321 ALA A CA 1
ATOM 2272 C C . ALA A 1 321 ? 10.791 8.256 -4.579 1.00 80.06 321 ALA A C 1
ATOM 2274 O O . ALA A 1 321 ? 11.518 8.267 -3.585 1.00 80.06 321 ALA A O 1
ATOM 2275 N N . SER A 1 322 ? 10.293 7.137 -5.127 1.00 79.06 322 SER A N 1
ATOM 2276 C CA . SER A 1 322 ? 10.691 5.734 -4.890 1.00 79.06 322 SER A CA 1
ATOM 2277 C C . SER A 1 322 ? 10.022 4.814 -5.929 1.00 79.06 322 SER A C 1
ATOM 2279 O O . SER A 1 322 ? 9.518 5.346 -6.945 1.00 79.06 322 SER A O 1
#

Solvent-accessible surface area (backbone atoms only — not comparable to full-atom values): 19210 Å² total; per-residue (Å²): 135,61,69,63,51,54,51,73,56,36,92,82,43,70,34,59,59,80,50,29,23,82,39,47,62,48,33,35,78,68,68,63,36,83,50,73,66,41,42,50,54,51,51,53,53,36,46,71,9,60,34,30,30,39,7,21,46,10,5,29,37,15,43,52,50,44,51,52,53,51,51,53,53,52,54,64,67,64,66,67,78,82,74,66,84,78,79,85,79,77,89,79,85,88,83,90,78,86,94,75,91,78,86,61,86,78,75,76,85,75,87,89,85,86,82,84,89,86,80,90,89,89,86,91,85,81,89,89,82,87,89,87,81,87,88,87,90,84,82,91,80,90,82,86,87,81,83,84,77,81,82,71,74,74,77,78,78,75,75,73,81,66,74,75,70,55,64,47,58,51,41,37,48,47,46,50,53,49,51,67,66,40,80,26,67,53,53,46,53,51,33,10,55,35,9,50,33,32,43,56,49,34,51,71,76,33,70,88,32,76,71,88,42,60,42,93,45,99,64,41,41,38,33,33,49,39,46,6,44,38,33,36,45,66,70,55,51,42,51,50,33,1,36,41,42,31,49,41,54,52,52,27,41,52,57,36,43,40,75,74,67,70,49,58,63,68,60,53,50,56,47,52,66,69,44,43,68,55,45,54,50,38,11,49,54,11,29,61,43,30,78,53,57,71,86,72,39,68,74,51,70,52,69,71,52,37,56,35,32,53,56,52,71,70,48,93,79,74,96,45,83,63

Radius of gyration: 27.94 Å; Cα contacts (8 Å, |Δi|>4): 357; chains: 1; bounding box: 73×85×70 Å

Nearest PDB structures (foldseek):
  4hi0-assembly1_C  TM=7.979E-01  e=1.289E-05  Helicobacter pylori 26695
  8hc1-assembly1_D  TM=7.758E-01  e=3.396E-04  Helicobacter pylori 26695
  3o1q-assembly2_B  TM=7.421E-01  e=1.804E-02  Helicobacter pylori
  3aou-assembly1_B  TM=3.063E-01  e=7.854E+00  Enterococcus hirae
  6wlw-assembly1_2  TM=1.864E-01  e=3.386E+00  Homo sapiens

pLDDT: mean 77.74, std 26.17, range [26.25, 98.88]

Organism: NCBI:txid643052

Secondary structure (DSSP, 8-state):
--HHHHHHT-TTSTT-GGG--TTHHHHHHTTS--SHHHHHHHHHHHHTTHHHHHHHHHHHHHHHHHHHHHHHHHHHHH------S--------PPP--------GGGGS------------------------------------------PPPP-------PPPPHHHHHHHHHHHHHHH---HHHHHHHHHHHHHHHHHHHHH-TTS-GGG----TT---HHHHHHHHHHHTT--HHHHHHHHHHHHHHHHHHHHHHHH---HHHHHHHHHHHHHHHHHHHHHHHHHTTS-GGGS-----HHHHHHHHHHHT-SS-SS--

Sequence (322 aa):
MHTIALLLNDGRFPSGGHAHSSGLEAAVAAGRVTDLSALEHFLVGRLATTALVAAAFTAATHAAVAAATGAAAAAAGQDHVNFGEPDVITAQDPGAFPESDVISPAAILSHGAGTDASADLRASASVRTPPATAGASAGSQQLNGHGRPAHLAPPSVVELVTTPPELPATLAELDAELDARTASPALRLASRRQGRALLRAGKTIWPHGNWQHLPQHPDGPHQPIALGITTAAAGLTTEEAALTSVYGTLSGLASAAVRLQGLDPYRIQALLTRLAPICDTTAAAAAQAAGTSPAELPAASAPLADISAELHATWEVRLFAS

Foldseek 3Di:
DDVVLVVLLDPPQFLCLLQFLLLVLLCVVVVQQADPVSLLVVLLLCLQFVLLLLLLLLLLLLVLQLVVVVVVVVVVVVPPPPPDDDDDDDDDDDDDDDDDDDDDPVPPPDDDDDDDDDDDDDDDDDDDDDDDDDDDDDDDDDDDDDDDDDDDPDPPPPPPPPPPDDSLVQQQLSQVLVVVLQPAPLLQLVQLQSLVRLLVSLCVVQVVFPVVSFHDDPSGGGNSSSLSSSCNSVVHHSLSSSLSSLVSSLSSNLSVCCVNNVDDNVSSVVSVVVCVVSSSVSSVSSNVSSPDRSNSRDSRHDVVSSVSSVVQVPDPDDSHSD

InterPro domains:
  IPR002639 Urease accessory protein UreF [MF_01385] (1-322)
  IPR002639 Urease accessory protein UreF [PF01730] (169-276)
  IPR038277 UreF domain superfamily [G3DSA:1.10.4190.10] (1-293)

Mean predicted aligned error: 14.12 Å